Protein AF-A0A3C0CA05-F1 (afdb_monomer)

Radius of gyration: 34.9 Å; Cα contacts (8 Å, |Δi|>4): 220; chains: 1; bounding box: 88×48×127 Å

Sequence (347 aa):
MLQFIYCDGGFVRELLRFFFKRIKRDSLGLEASALAFTSILALVPAATAILSVFALFPSFMGVKEALKQFASQNFMPVFNETISTHLGMLIEHAAKLTVTGSVAFFVIALLLVRSIDFSFNRIWHGGRRKLGSYVAIYWTLLTLGPLSVGLIVWITTKVFAYAALSGGVVGIPMVIAYFVFPVLIEIIVVTAAFMVVPAATVKFQDALLGAAFVTIFLEISKKIFSVFVLNFSGYQMAYGALAAIPVLMLWIYINWWIVLVGAEFTATLGIVRSGNWEGIPPFMVYLANMTGTTLGSDSAIKVRHKAAIRIRVSRTPPSLKQKTTKQNSSEESKKAGVTNRLNIKQN

Solvent-accessible surface area (backbone atoms only — not comparable to full-atom values): 19117 Å² total; per-residue (Å²): 141,78,74,87,74,66,88,52,78,62,56,62,53,45,44,50,51,48,48,53,55,47,44,62,72,68,41,42,69,66,48,16,46,52,52,24,52,45,52,57,65,26,46,61,25,41,51,41,30,54,52,41,56,41,72,73,39,79,92,34,53,69,58,52,53,52,49,53,50,50,48,49,71,65,48,44,85,80,52,66,81,82,47,60,69,53,49,52,52,48,59,66,44,39,72,67,42,27,59,58,26,34,52,50,22,54,53,38,49,52,50,44,52,50,49,51,40,50,57,40,21,59,69,57,66,34,69,92,77,62,74,70,59,53,54,54,41,54,52,44,55,67,46,51,54,58,51,49,54,51,49,43,51,52,52,50,51,52,52,51,56,47,30,64,72,52,76,65,63,68,51,72,72,50,56,47,50,64,61,47,48,52,54,50,51,48,31,53,51,43,19,48,47,54,41,58,51,28,68,44,92,51,56,69,56,45,23,43,55,20,14,51,54,27,44,56,53,49,55,50,47,53,53,53,49,52,56,50,63,77,68,42,66,74,56,39,75,79,48,44,74,63,46,53,55,64,54,52,45,52,51,44,25,51,52,39,39,45,49,53,53,22,49,48,54,25,43,47,34,55,40,39,46,70,71,57,53,85,90,57,52,69,65,56,50,50,54,36,51,73,61,44,78,61,90,37,60,74,65,52,49,58,59,57,64,70,59,62,78,75,78,74,90,74,76,80,59,77,79,56,59,60,51,53,56,56,49,52,57,52,51,52,53,52,50,56,56,50,58,58,58,58,64,66,73,77,114

Structure (mmCIF, N/CA/C/O backbone):
data_AF-A0A3C0CA05-F1
#
_entry.id   AF-A0A3C0CA05-F1
#
loop_
_atom_site.group_PDB
_atom_site.id
_atom_site.type_symbol
_atom_site.label_atom_id
_atom_site.label_alt_id
_atom_site.label_comp_id
_atom_site.label_asym_id
_atom_site.label_entity_id
_atom_site.label_seq_id
_atom_site.pdbx_PDB_ins_code
_atom_site.Cartn_x
_atom_site.Cartn_y
_atom_site.Cartn_z
_atom_site.occupancy
_atom_site.B_iso_or_equiv
_atom_site.auth_seq_id
_atom_site.auth_comp_id
_atom_site.auth_asym_id
_atom_site.auth_atom_id
_atom_site.pdbx_PDB_model_num
ATOM 1 N N . MET A 1 1 ? -6.312 23.344 29.962 1.00 43.34 1 MET A N 1
ATOM 2 C CA . MET A 1 1 ? -6.257 23.252 28.484 1.00 43.34 1 MET A CA 1
ATOM 3 C C . MET A 1 1 ? -4.864 23.529 27.885 1.00 43.34 1 MET A C 1
ATOM 5 O O . MET A 1 1 ? -4.714 23.351 26.692 1.00 43.34 1 MET A O 1
ATOM 9 N N . LEU A 1 2 ? -3.816 23.840 28.668 1.00 36.38 2 LEU A N 1
ATOM 10 C CA . LEU A 1 2 ? -2.417 23.887 28.177 1.00 36.38 2 LEU A CA 1
ATOM 11 C C . LEU A 1 2 ? -1.417 23.084 29.042 1.00 36.38 2 LEU A C 1
ATOM 13 O O . LEU A 1 2 ? -0.229 23.076 28.763 1.00 36.38 2 LEU A O 1
ATOM 17 N N . GLN A 1 3 ? -1.890 22.348 30.056 1.00 37.41 3 GLN A N 1
ATOM 18 C CA . GLN A 1 3 ? -1.045 21.504 30.922 1.00 37.41 3 GLN A CA 1
ATOM 19 C C . GLN A 1 3 ? -0.949 20.031 30.488 1.00 37.41 3 GLN A C 1
ATOM 21 O O . GLN A 1 3 ? -0.149 19.290 31.039 1.00 37.41 3 GLN A O 1
ATOM 26 N N . PHE A 1 4 ? -1.718 19.596 29.484 1.00 45.38 4 PHE A N 1
ATOM 27 C CA . PHE A 1 4 ? -1.658 18.213 28.977 1.00 45.38 4 PHE A CA 1
ATOM 28 C C . PHE A 1 4 ? -0.565 17.990 27.916 1.00 45.38 4 PHE A C 1
ATOM 30 O O . PHE A 1 4 ? -0.382 16.871 27.451 1.00 45.38 4 PHE A O 1
ATOM 37 N N . ILE A 1 5 ? 0.171 19.050 27.558 1.00 47.56 5 ILE A N 1
ATOM 38 C CA . ILE A 1 5 ? 1.329 19.028 26.647 1.00 47.56 5 ILE A CA 1
ATOM 39 C C . ILE A 1 5 ? 2.642 19.069 27.463 1.00 47.56 5 ILE A C 1
ATOM 41 O O . ILE A 1 5 ? 3.699 19.413 26.952 1.00 47.56 5 ILE A O 1
ATOM 45 N N . TYR A 1 6 ? 2.621 18.711 28.754 1.00 44.91 6 TYR A N 1
ATOM 46 C CA . TYR A 1 6 ? 3.871 18.391 29.444 1.00 44.91 6 TYR A CA 1
ATOM 47 C C . TYR A 1 6 ? 4.282 16.965 29.076 1.00 44.91 6 TYR A C 1
ATOM 49 O O . TYR A 1 6 ? 3.757 15.981 29.593 1.00 44.91 6 TYR A O 1
ATOM 57 N N . CYS A 1 7 ? 5.190 16.905 28.100 1.00 53.22 7 CYS A N 1
ATOM 58 C CA . CYS A 1 7 ? 6.014 15.765 27.734 1.00 53.22 7 CYS A CA 1
ATOM 59 C C . CYS A 1 7 ? 6.500 15.009 28.972 1.00 53.22 7 CYS A C 1
ATOM 61 O O . CYS A 1 7 ? 7.384 15.482 29.680 1.00 53.22 7 CYS A O 1
ATOM 63 N N . ASP A 1 8 ? 5.995 13.795 29.154 1.00 47.16 8 ASP A N 1
ATOM 64 C CA . ASP A 1 8 ? 6.695 12.776 29.916 1.00 47.16 8 ASP A CA 1
ATOM 65 C C . ASP A 1 8 ? 6.927 11.575 28.989 1.00 47.16 8 ASP A C 1
ATOM 67 O O . ASP A 1 8 ? 6.012 11.113 28.295 1.00 47.16 8 ASP A O 1
ATOM 71 N N . GLY A 1 9 ? 8.162 11.068 28.942 1.00 59.00 9 GLY A N 1
ATOM 72 C CA . GLY A 1 9 ? 8.572 9.949 28.078 1.00 59.00 9 GLY A CA 1
ATOM 73 C C . GLY A 1 9 ? 7.761 8.664 28.310 1.00 59.00 9 GLY A C 1
ATOM 74 O O . GLY A 1 9 ? 7.818 7.727 27.508 1.00 59.00 9 GLY A O 1
ATOM 75 N N . GLY A 1 10 ? 6.953 8.630 29.375 1.00 69.62 10 GLY A N 1
ATOM 76 C CA . GLY A 1 10 ? 5.961 7.600 29.658 1.00 69.62 10 GLY A CA 1
ATOM 77 C C . GLY A 1 10 ? 4.911 7.419 28.559 1.00 69.62 10 GLY A C 1
ATOM 78 O O . GLY A 1 10 ? 4.595 6.274 28.239 1.00 69.62 10 GLY A O 1
ATOM 79 N N . PHE A 1 11 ? 4.435 8.499 27.927 1.00 72.81 11 PHE A N 1
ATOM 80 C CA . PHE A 1 11 ? 3.350 8.421 26.941 1.00 72.81 11 PHE A CA 1
ATOM 81 C C . PHE A 1 11 ? 3.769 7.673 25.663 1.00 72.81 11 PHE A C 1
ATOM 83 O O . PHE A 1 11 ? 3.133 6.697 25.259 1.00 72.81 11 PHE A O 1
ATOM 90 N N . VAL A 1 12 ? 4.888 8.077 25.054 1.00 78.00 12 VAL A N 1
ATOM 91 C CA . VAL A 1 12 ? 5.433 7.406 23.860 1.00 78.00 12 VAL A CA 1
ATOM 92 C C . VAL A 1 12 ? 5.774 5.954 24.187 1.00 78.00 12 VAL A C 1
ATOM 94 O O . VAL A 1 12 ? 5.482 5.049 23.409 1.00 78.00 12 VAL A O 1
ATOM 97 N N . ARG A 1 13 ? 6.328 5.702 25.378 1.00 80.50 13 ARG A N 1
ATOM 98 C CA . ARG A 1 13 ? 6.656 4.351 25.841 1.00 80.50 13 ARG A CA 1
ATOM 99 C C . ARG A 1 13 ? 5.415 3.481 26.053 1.00 80.50 13 ARG A C 1
ATOM 101 O O . ARG A 1 13 ? 5.502 2.264 25.893 1.00 80.50 13 ARG A O 1
ATOM 108 N N . GLU A 1 14 ? 4.290 4.052 26.466 1.00 81.69 14 GLU A N 1
ATOM 109 C CA . GLU A 1 14 ? 3.016 3.343 26.608 1.00 81.69 14 GLU A CA 1
ATOM 110 C C . GLU A 1 14 ? 2.403 3.029 25.242 1.00 81.69 14 GLU A C 1
ATOM 112 O O . GLU A 1 14 ? 2.015 1.887 25.003 1.00 81.69 14 GLU A O 1
ATOM 117 N N . LEU A 1 15 ? 2.417 3.992 24.317 1.00 80.81 15 LEU A N 1
ATOM 118 C CA . LEU A 1 15 ? 1.956 3.798 22.943 1.00 80.81 15 LEU A CA 1
ATOM 119 C C . LEU A 1 15 ? 2.779 2.728 22.222 1.00 80.81 15 LEU A C 1
ATOM 121 O O . LEU A 1 15 ? 2.214 1.794 21.656 1.00 80.81 15 LEU A O 1
ATOM 125 N N . LEU A 1 16 ? 4.107 2.803 22.315 1.00 82.88 16 LEU A N 1
ATOM 126 C CA . LEU A 1 16 ? 4.994 1.779 21.773 1.00 82.88 16 LEU A CA 1
ATOM 127 C C . LEU A 1 16 ? 4.714 0.419 22.413 1.00 82.88 16 LEU A C 1
ATOM 129 O O . LEU A 1 16 ? 4.537 -0.553 21.691 1.00 82.88 16 LEU A O 1
ATOM 133 N N . ARG A 1 17 ? 4.605 0.324 23.746 1.00 84.75 17 ARG A N 1
ATOM 134 C CA . ARG A 1 17 ? 4.272 -0.948 24.417 1.00 84.75 17 ARG A CA 1
ATOM 135 C C . ARG A 1 17 ? 2.929 -1.516 23.963 1.00 84.75 17 ARG A C 1
ATOM 137 O O . ARG A 1 17 ? 2.834 -2.727 23.768 1.00 84.75 17 ARG A O 1
ATOM 144 N N . PHE A 1 18 ? 1.919 -0.666 23.787 1.00 84.50 18 PHE A N 1
ATOM 145 C CA . PHE A 1 18 ? 0.613 -1.064 23.275 1.00 84.50 18 PHE A CA 1
ATOM 146 C C . PHE A 1 18 ? 0.740 -1.657 21.872 1.00 84.50 18 PHE A C 1
ATOM 148 O O . PHE A 1 18 ? 0.373 -2.816 21.690 1.00 84.50 18 PHE A O 1
ATOM 155 N N . PHE A 1 19 ? 1.334 -0.923 20.924 1.00 83.12 19 PHE A N 1
ATOM 156 C CA . PHE A 1 19 ? 1.533 -1.410 19.557 1.00 83.12 19 PHE A CA 1
ATOM 157 C C . PHE A 1 19 ? 2.406 -2.664 19.519 1.00 83.12 19 PHE A C 1
ATOM 159 O O . PHE A 1 19 ? 2.013 -3.639 18.900 1.00 83.12 19 PHE A O 1
ATOM 166 N N . PHE A 1 20 ? 3.523 -2.723 20.247 1.00 84.56 20 PHE A N 1
ATOM 167 C CA . PHE A 1 20 ? 4.378 -3.916 20.292 1.00 84.56 20 PHE A CA 1
ATOM 168 C C . PHE A 1 20 ? 3.646 -5.157 20.812 1.00 84.56 20 PHE A C 1
ATOM 170 O O . PHE A 1 20 ? 3.823 -6.251 20.272 1.00 84.56 20 PHE A O 1
ATOM 177 N N . LYS A 1 21 ? 2.809 -5.014 21.847 1.00 84.50 21 LYS A N 1
ATOM 178 C CA . LYS A 1 21 ? 1.999 -6.127 22.365 1.00 84.50 21 LYS A CA 1
ATOM 179 C C . LYS A 1 21 ? 1.018 -6.634 21.309 1.00 84.50 21 LYS A C 1
ATOM 181 O O . LYS A 1 21 ? 0.798 -7.839 21.207 1.00 84.50 21 LYS A O 1
ATOM 186 N N . ARG A 1 22 ? 0.446 -5.714 20.541 1.00 82.06 22 ARG A N 1
ATOM 187 C CA . ARG A 1 22 ? -0.572 -5.958 19.523 1.00 82.06 22 ARG A CA 1
ATOM 188 C C . ARG A 1 22 ? 0.023 -6.553 18.237 1.00 82.06 22 ARG A C 1
ATOM 190 O O . ARG A 1 22 ? -0.356 -7.660 17.873 1.00 82.06 22 ARG A O 1
ATOM 197 N N . ILE A 1 23 ? 1.118 -5.974 17.740 1.00 82.94 23 ILE A N 1
ATOM 198 C CA . ILE A 1 23 ? 2.007 -6.522 16.701 1.00 82.94 23 ILE A CA 1
ATOM 199 C C . ILE A 1 23 ? 2.396 -7.975 17.008 1.00 82.94 23 ILE A C 1
ATOM 201 O O . ILE A 1 23 ? 2.317 -8.839 16.133 1.00 82.94 23 ILE A O 1
ATOM 205 N N . LYS A 1 24 ? 2.821 -8.261 18.251 1.00 82.12 24 LYS A N 1
ATOM 206 C CA . LYS A 1 24 ? 3.225 -9.613 18.667 1.00 82.12 24 LYS A CA 1
ATOM 207 C C . LYS A 1 24 ? 2.037 -10.572 18.736 1.00 82.12 24 LYS A C 1
ATOM 209 O O . LYS A 1 24 ? 2.174 -11.726 18.343 1.00 82.12 24 LYS A O 1
ATOM 214 N N . ARG A 1 25 ? 0.890 -10.113 19.240 1.00 81.69 25 ARG A N 1
ATOM 215 C CA . ARG A 1 25 ? -0.336 -10.918 19.331 1.00 81.69 25 ARG A CA 1
ATOM 216 C C . ARG A 1 25 ? -0.870 -11.278 17.944 1.00 81.69 25 ARG A C 1
ATOM 218 O O . ARG A 1 25 ? -1.233 -12.426 17.718 1.00 81.69 25 ARG A O 1
ATOM 225 N N . ASP A 1 26 ? -0.852 -10.323 17.021 1.00 80.44 26 ASP A N 1
ATOM 226 C CA . ASP A 1 26 ? -1.460 -10.460 15.696 1.00 80.44 26 ASP A CA 1
ATOM 227 C C . ASP A 1 26 ? -0.445 -10.961 14.646 1.00 80.44 26 ASP A C 1
ATOM 229 O O . ASP A 1 26 ? -0.776 -11.090 13.468 1.00 80.44 26 ASP A O 1
ATOM 233 N N . SER A 1 27 ? 0.781 -11.292 15.084 1.00 85.19 27 SER A N 1
ATOM 234 C CA . SER A 1 27 ? 1.882 -11.842 14.277 1.00 85.19 27 SER A CA 1
ATOM 235 C C . SER A 1 27 ? 2.157 -11.051 12.995 1.00 85.19 27 SER A C 1
ATOM 237 O O . SER A 1 27 ? 2.478 -11.629 11.956 1.00 85.19 27 SER A O 1
ATOM 239 N N . LEU A 1 28 ? 2.066 -9.716 13.067 1.00 86.75 28 LEU A N 1
ATOM 240 C CA . LEU A 1 28 ? 2.127 -8.848 11.883 1.00 86.75 28 LEU A CA 1
ATOM 241 C C . LEU A 1 28 ? 3.416 -9.028 11.074 1.00 86.75 28 LEU A C 1
ATOM 243 O O . LEU A 1 28 ? 3.389 -8.918 9.853 1.00 86.75 28 LEU A O 1
ATOM 247 N N . GLY A 1 29 ? 4.524 -9.386 11.730 1.00 88.56 29 GLY A N 1
ATOM 248 C CA . GLY A 1 29 ? 5.783 -9.672 11.045 1.00 88.56 29 GLY A CA 1
ATOM 249 C C . GLY A 1 29 ? 5.755 -10.899 10.143 1.00 88.56 29 GLY A C 1
ATOM 250 O O . GLY A 1 29 ? 6.271 -10.846 9.030 1.00 88.56 29 GLY A O 1
ATOM 251 N N . LEU A 1 30 ? 5.118 -11.984 10.589 1.00 90.38 30 LEU A N 1
ATOM 252 C CA . LEU A 1 30 ? 4.968 -13.198 9.781 1.00 90.38 30 LEU A CA 1
ATOM 253 C C . LEU A 1 30 ? 4.048 -12.958 8.576 1.00 90.38 30 LEU A C 1
ATOM 255 O O . LEU A 1 30 ? 4.163 -13.585 7.529 1.00 90.38 30 LEU A O 1
ATOM 259 N N . GLU A 1 31 ? 3.122 -12.026 8.720 1.00 91.69 31 GLU A N 1
ATOM 260 C CA . GLU A 1 31 ? 2.103 -11.762 7.713 1.00 91.69 31 GLU A CA 1
ATOM 261 C C . GLU A 1 31 ? 2.601 -10.772 6.675 1.00 91.69 31 GLU A C 1
ATOM 263 O O . GLU A 1 31 ? 2.415 -10.985 5.480 1.00 91.69 31 GLU A O 1
ATOM 268 N N . ALA A 1 32 ? 3.353 -9.763 7.113 1.00 94.38 32 ALA A N 1
ATOM 269 C CA . ALA A 1 32 ? 4.116 -8.912 6.220 1.00 94.38 32 ALA A CA 1
ATOM 270 C C . ALA A 1 32 ? 5.112 -9.723 5.376 1.00 94.38 32 ALA A C 1
ATOM 272 O O . ALA A 1 32 ? 5.270 -9.432 4.192 1.00 94.38 32 ALA A O 1
ATOM 273 N N . SER A 1 33 ? 5.761 -10.756 5.935 1.00 93.25 33 SER A N 1
ATOM 274 C CA . SER A 1 33 ? 6.678 -11.603 5.158 1.00 93.25 33 SER A CA 1
ATOM 275 C C . SER A 1 33 ? 5.943 -12.468 4.134 1.00 93.25 33 SER A C 1
ATOM 277 O O . SER A 1 33 ? 6.383 -12.534 2.986 1.00 93.25 33 SER A O 1
ATOM 279 N N . ALA A 1 34 ? 4.794 -13.050 4.492 1.00 92.88 34 ALA A N 1
ATOM 280 C CA . ALA A 1 34 ? 3.954 -13.796 3.555 1.00 92.88 34 ALA A CA 1
ATOM 281 C C . ALA A 1 34 ? 3.444 -12.910 2.402 1.00 92.88 34 ALA A C 1
ATOM 283 O O . ALA A 1 34 ? 3.524 -13.295 1.230 1.00 92.88 34 ALA A O 1
ATOM 284 N N . LEU A 1 35 ? 2.970 -11.698 2.712 1.00 94.19 35 LEU A N 1
ATOM 285 C CA . LEU A 1 35 ? 2.522 -10.719 1.718 1.00 94.19 35 LEU A CA 1
ATOM 286 C C . LEU A 1 35 ? 3.671 -10.257 0.816 1.00 94.19 35 LEU A C 1
ATOM 288 O O . LEU A 1 35 ? 3.506 -10.194 -0.405 1.00 94.19 35 LEU A O 1
ATOM 292 N N . ALA A 1 36 ? 4.849 -9.992 1.385 1.00 95.12 36 ALA A N 1
ATOM 293 C CA . ALA A 1 36 ? 6.026 -9.590 0.625 1.00 95.12 36 ALA A CA 1
ATOM 294 C C . ALA A 1 36 ? 6.507 -10.691 -0.321 1.00 95.12 36 ALA A C 1
ATOM 296 O O . ALA A 1 36 ? 6.717 -10.432 -1.505 1.00 95.12 36 ALA A O 1
ATOM 297 N N . PHE A 1 37 ? 6.605 -11.927 0.168 1.00 92.25 37 PHE A N 1
ATOM 298 C CA . PHE A 1 37 ? 6.969 -13.080 -0.649 1.00 92.25 37 PHE A CA 1
ATOM 299 C C . PHE A 1 37 ? 5.989 -13.277 -1.813 1.00 92.25 37 PHE A C 1
ATOM 301 O O . PHE A 1 37 ? 6.407 -13.383 -2.965 1.00 92.25 37 PHE A O 1
ATOM 308 N N . THR A 1 38 ? 4.682 -13.225 -1.537 1.00 91.62 38 THR A N 1
ATOM 309 C CA . THR A 1 38 ? 3.642 -13.329 -2.574 1.00 91.62 38 THR A CA 1
ATOM 310 C C . THR A 1 38 ? 3.756 -12.194 -3.600 1.00 91.62 38 THR A C 1
ATOM 312 O O . THR A 1 38 ? 3.632 -12.431 -4.798 1.00 91.62 38 THR A O 1
ATOM 315 N N . SER A 1 39 ? 4.051 -10.968 -3.152 1.00 92.69 39 SER A N 1
ATOM 316 C CA . SER A 1 39 ? 4.229 -9.799 -4.029 1.00 92.69 39 SER A CA 1
ATOM 317 C C . SER A 1 39 ? 5.432 -9.951 -4.969 1.00 92.69 39 SER A C 1
ATOM 319 O O . SER A 1 39 ? 5.354 -9.578 -6.136 1.00 92.69 39 SER A O 1
ATOM 321 N N . ILE A 1 40 ? 6.535 -10.531 -4.490 1.00 91.44 40 ILE A N 1
ATOM 322 C CA . ILE A 1 40 ? 7.730 -10.793 -5.310 1.00 91.44 40 ILE A CA 1
ATOM 323 C C . ILE A 1 40 ? 7.461 -11.890 -6.328 1.00 91.44 40 ILE A C 1
ATOM 325 O O . ILE A 1 40 ? 7.812 -11.735 -7.495 1.00 91.44 40 ILE A O 1
ATOM 329 N N . LEU A 1 41 ? 6.801 -12.975 -5.911 1.00 88.81 41 LEU A N 1
ATOM 330 C CA . LEU A 1 41 ? 6.390 -14.031 -6.834 1.00 88.81 41 LEU A CA 1
ATOM 331 C C . LEU A 1 41 ? 5.467 -13.492 -7.934 1.00 88.81 41 LEU A C 1
ATOM 333 O O . LEU A 1 41 ? 5.542 -13.958 -9.068 1.00 88.81 41 LEU A O 1
ATOM 337 N N . ALA A 1 42 ? 4.640 -12.486 -7.627 1.00 88.12 42 ALA A N 1
ATOM 338 C CA . ALA A 1 42 ? 3.764 -11.833 -8.597 1.00 88.12 42 ALA A CA 1
ATOM 339 C C . ALA A 1 42 ? 4.522 -10.997 -9.639 1.00 88.12 42 ALA A C 1
ATOM 341 O O . ALA A 1 42 ? 3.991 -10.763 -10.723 1.00 88.12 42 ALA A O 1
ATOM 342 N N . LEU A 1 43 ? 5.744 -10.548 -9.336 1.00 86.38 43 LEU A N 1
ATOM 343 C CA . LEU A 1 43 ? 6.472 -9.574 -10.149 1.00 86.38 43 LEU A CA 1
ATOM 344 C C . LEU A 1 43 ? 6.895 -10.142 -11.507 1.00 86.38 43 LEU A C 1
ATOM 346 O O . LEU A 1 43 ? 6.762 -9.456 -12.518 1.00 86.38 43 LEU A O 1
ATOM 350 N N . VAL A 1 44 ? 7.349 -11.399 -11.552 1.00 82.12 44 VAL A N 1
ATOM 351 C CA . VAL A 1 44 ? 7.762 -12.044 -12.811 1.00 82.12 44 VAL A CA 1
ATOM 352 C C . VAL A 1 44 ? 6.563 -12.235 -13.754 1.00 82.12 44 VAL A C 1
ATOM 354 O O . VAL A 1 44 ? 6.613 -11.716 -14.870 1.00 82.12 44 VAL A O 1
ATOM 357 N N . PRO A 1 45 ? 5.446 -12.865 -13.332 1.00 81.31 45 PRO A N 1
ATOM 358 C CA . PRO A 1 45 ? 4.246 -12.965 -14.161 1.00 81.31 45 PRO A CA 1
ATOM 359 C C . PRO A 1 45 ? 3.640 -11.605 -14.519 1.00 81.31 45 PRO A C 1
ATOM 361 O O . PRO A 1 45 ? 3.167 -11.438 -15.640 1.00 81.31 45 PRO A O 1
ATOM 364 N N . ALA A 1 46 ? 3.685 -10.620 -13.613 1.00 82.94 46 ALA A N 1
ATOM 365 C CA . ALA A 1 46 ? 3.228 -9.259 -13.898 1.00 82.94 46 ALA A CA 1
ATOM 366 C C . ALA A 1 46 ? 4.043 -8.620 -15.026 1.00 82.94 46 ALA A C 1
ATOM 368 O O . ALA A 1 46 ? 3.467 -8.074 -15.965 1.00 82.94 46 ALA A O 1
ATOM 369 N N . ALA A 1 47 ? 5.373 -8.727 -14.968 1.00 79.38 47 ALA A N 1
ATOM 370 C CA . ALA A 1 47 ? 6.248 -8.240 -16.026 1.00 79.38 47 ALA A CA 1
ATOM 371 C C . ALA A 1 47 ? 5.929 -8.934 -17.357 1.00 79.38 47 ALA A C 1
ATOM 373 O O . ALA A 1 47 ? 5.764 -8.259 -18.371 1.00 79.38 47 ALA A O 1
ATOM 374 N N . THR A 1 48 ? 5.750 -10.260 -17.358 1.00 76.56 48 THR A N 1
ATOM 375 C CA . THR A 1 48 ? 5.338 -11.001 -18.560 1.00 76.56 48 THR A CA 1
ATOM 376 C C . THR A 1 48 ? 3.987 -10.522 -19.093 1.00 76.56 48 THR A C 1
ATOM 378 O O . THR A 1 48 ? 3.863 -10.296 -20.294 1.00 76.56 48 THR A O 1
ATOM 381 N N . ALA A 1 49 ? 2.983 -10.324 -18.237 1.00 78.94 49 ALA A N 1
ATOM 382 C CA . ALA A 1 49 ? 1.658 -9.851 -18.636 1.00 78.94 49 ALA A CA 1
ATOM 383 C C . ALA A 1 49 ? 1.711 -8.432 -19.233 1.00 78.94 49 ALA A C 1
ATOM 385 O O . ALA A 1 49 ? 1.155 -8.196 -20.304 1.00 78.94 49 ALA A O 1
ATOM 386 N N . ILE A 1 50 ? 2.443 -7.505 -18.606 1.00 76.19 50 ILE A N 1
ATOM 387 C CA . ILE A 1 50 ? 2.639 -6.135 -19.113 1.00 76.19 50 ILE A CA 1
ATOM 388 C C . ILE A 1 50 ? 3.333 -6.156 -20.481 1.00 76.19 50 ILE A C 1
ATOM 390 O O . ILE A 1 50 ? 2.875 -5.506 -21.420 1.00 76.19 50 ILE A O 1
ATOM 394 N N . LEU A 1 51 ? 4.403 -6.944 -20.621 1.00 71.50 51 LEU A N 1
ATOM 395 C CA . LEU A 1 51 ? 5.111 -7.108 -21.892 1.00 71.50 51 LEU A CA 1
ATOM 396 C C . LEU A 1 51 ? 4.221 -7.725 -22.971 1.00 71.50 51 LEU A C 1
ATOM 398 O O . LEU A 1 51 ? 4.301 -7.325 -24.131 1.00 71.50 51 LEU A O 1
ATOM 402 N N . SER A 1 52 ? 3.351 -8.660 -22.587 1.00 72.94 52 SER A N 1
ATOM 403 C CA . SER A 1 52 ? 2.368 -9.265 -23.487 1.00 72.94 52 SER A CA 1
ATOM 404 C C . SER A 1 52 ? 1.408 -8.208 -24.023 1.00 72.94 52 SER A C 1
ATOM 406 O O . SER A 1 52 ? 1.193 -8.137 -25.228 1.00 72.94 52 SER A O 1
ATOM 408 N N . VAL A 1 53 ? 0.890 -7.337 -23.151 1.00 73.00 53 VAL A N 1
ATOM 409 C CA . VAL A 1 53 ? 0.016 -6.225 -23.551 1.00 73.00 53 VAL A CA 1
ATOM 410 C C . VAL A 1 53 ? 0.750 -5.271 -24.493 1.00 73.00 53 VAL A C 1
ATOM 412 O O . VAL A 1 53 ? 0.213 -4.925 -25.541 1.00 73.00 53 VAL A O 1
ATOM 415 N N . PHE A 1 54 ? 1.993 -4.888 -24.191 1.00 72.44 54 PHE A N 1
ATOM 416 C CA . PHE A 1 54 ? 2.778 -4.025 -25.083 1.00 72.44 54 PHE A CA 1
ATOM 417 C C . PHE A 1 54 ? 3.086 -4.674 -26.435 1.00 72.44 54 PHE A C 1
ATOM 419 O O . PHE A 1 54 ? 3.113 -3.978 -27.445 1.00 72.44 54 PHE A O 1
ATOM 426 N N . ALA A 1 55 ? 3.268 -5.995 -26.487 1.00 69.12 55 ALA A N 1
ATOM 427 C CA . ALA A 1 55 ? 3.487 -6.716 -27.738 1.00 69.12 55 ALA A CA 1
ATOM 428 C C . ALA A 1 55 ? 2.246 -6.749 -28.650 1.00 69.12 55 ALA A C 1
ATOM 430 O O . ALA A 1 55 ? 2.403 -6.890 -29.861 1.00 69.12 55 ALA A O 1
ATOM 431 N N . LEU A 1 56 ? 1.036 -6.607 -28.093 1.00 70.69 56 LEU A N 1
ATOM 432 C CA . LEU A 1 56 ? -0.220 -6.605 -28.854 1.00 70.69 56 LEU A CA 1
ATOM 433 C C . LEU A 1 56 ? -0.506 -5.268 -29.554 1.00 70.69 56 LEU A C 1
ATOM 435 O O . LEU A 1 56 ? -1.246 -5.244 -30.535 1.00 70.69 56 LEU A O 1
ATOM 439 N N . PHE A 1 57 ? 0.072 -4.161 -29.080 1.00 75.44 57 PHE A N 1
ATOM 440 C CA . PHE A 1 57 ? -0.170 -2.829 -29.634 1.00 75.44 57 PHE A CA 1
ATOM 441 C C . PHE A 1 57 ? 1.081 -2.296 -30.355 1.00 75.44 57 PHE A C 1
ATOM 443 O O . PHE A 1 57 ? 2.089 -2.005 -29.704 1.00 75.44 57 PHE A O 1
ATOM 450 N N . PRO A 1 58 ? 1.023 -2.076 -31.683 1.00 70.38 58 PRO A N 1
ATOM 451 C CA . PRO A 1 58 ? 2.169 -1.619 -32.480 1.00 70.38 58 PRO A CA 1
ATOM 452 C C . PRO A 1 58 ? 2.813 -0.316 -31.982 1.00 70.38 58 PRO A C 1
ATOM 454 O O . PRO A 1 58 ? 4.019 -0.120 -32.132 1.00 70.38 58 PRO A O 1
ATOM 457 N N . SER A 1 59 ? 2.038 0.555 -31.328 1.00 76.12 59 SER A N 1
ATOM 458 C CA . SER A 1 59 ? 2.510 1.821 -30.755 1.00 76.12 59 SER A CA 1
ATOM 459 C C . SER A 1 59 ? 3.589 1.664 -29.671 1.00 76.12 59 SER A C 1
ATOM 461 O O . SER A 1 59 ? 4.263 2.641 -29.356 1.00 76.12 59 SER A O 1
ATOM 463 N N . PHE A 1 60 ? 3.788 0.463 -29.107 1.00 69.62 60 PHE A N 1
ATOM 464 C CA . PHE A 1 60 ? 4.805 0.197 -28.078 1.00 69.62 60 PHE A CA 1
ATOM 465 C C . PHE A 1 60 ? 6.034 -0.577 -28.588 1.00 69.62 60 PHE A C 1
ATOM 467 O O . PHE A 1 60 ? 6.840 -1.034 -27.775 1.00 69.62 60 PHE A O 1
ATOM 474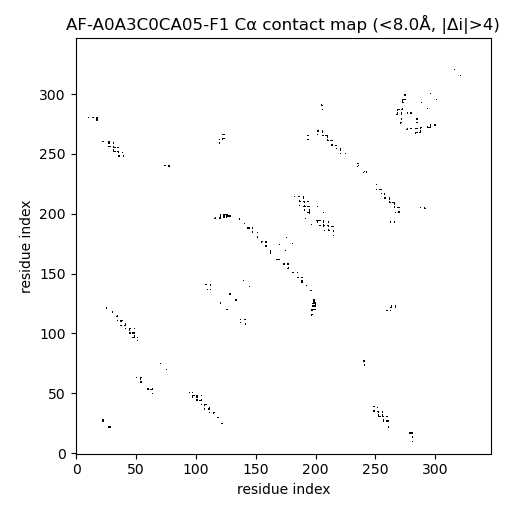 N N . MET A 1 61 ? 6.248 -0.697 -29.907 1.00 67.56 61 MET A N 1
ATOM 475 C CA . MET A 1 61 ? 7.446 -1.365 -30.454 1.00 67.56 61 MET A CA 1
ATOM 476 C C . MET A 1 61 ? 8.763 -0.785 -29.909 1.00 67.56 61 MET A C 1
ATOM 478 O O . MET A 1 61 ? 9.665 -1.544 -29.566 1.00 67.56 61 MET A O 1
ATOM 482 N N . GLY A 1 62 ? 8.859 0.539 -29.733 1.00 70.31 62 GLY A N 1
ATOM 483 C CA . GLY A 1 62 ? 10.052 1.172 -29.152 1.00 70.31 62 GLY A CA 1
ATOM 484 C C . GLY A 1 62 ? 10.324 0.761 -27.697 1.00 70.31 62 GLY A C 1
ATOM 485 O O . GLY A 1 62 ? 11.475 0.591 -27.305 1.00 70.31 62 GLY A O 1
ATOM 486 N N . VAL A 1 63 ? 9.270 0.522 -26.907 1.00 68.69 63 VAL A N 1
ATOM 487 C CA . VAL A 1 63 ? 9.383 0.036 -25.520 1.00 68.69 63 VAL A CA 1
ATOM 488 C C . VAL A 1 63 ? 9.872 -1.412 -25.499 1.00 68.69 63 VAL A C 1
ATOM 490 O O . VAL A 1 63 ? 10.705 -1.763 -24.667 1.00 68.69 63 VAL A O 1
ATOM 493 N N . LYS A 1 64 ? 9.405 -2.241 -26.441 1.00 64.56 64 LYS A N 1
ATOM 494 C CA . LYS A 1 64 ? 9.851 -3.632 -26.600 1.00 64.56 64 LYS A CA 1
ATOM 495 C C . LYS A 1 64 ? 11.348 -3.713 -26.914 1.00 64.56 64 LYS A C 1
ATOM 497 O O . LYS A 1 64 ? 12.050 -4.502 -26.283 1.00 64.56 64 LYS A O 1
ATOM 502 N N . GLU A 1 65 ? 11.837 -2.889 -27.840 1.00 69.50 65 GLU A N 1
ATOM 503 C CA . GLU A 1 65 ? 13.255 -2.872 -28.221 1.00 69.50 65 GLU A CA 1
ATOM 504 C C . GLU A 1 65 ? 14.142 -2.364 -27.072 1.00 69.50 65 GLU A C 1
ATOM 506 O O . GLU A 1 65 ? 15.158 -2.983 -26.758 1.00 69.50 65 GLU A O 1
ATOM 511 N N . ALA A 1 66 ? 13.707 -1.316 -26.360 1.00 71.44 66 ALA A N 1
ATOM 512 C CA . ALA A 1 66 ? 14.401 -0.806 -25.176 1.00 71.44 66 ALA A CA 1
ATOM 513 C C . ALA A 1 66 ? 14.473 -1.846 -24.041 1.00 71.44 66 ALA A C 1
ATOM 515 O O . ALA A 1 66 ? 15.518 -2.014 -23.415 1.00 71.44 66 ALA A O 1
ATOM 516 N N . LEU A 1 67 ? 13.389 -2.591 -23.798 1.00 64.94 67 LEU A N 1
ATOM 517 C CA . LEU A 1 67 ? 13.362 -3.680 -22.815 1.00 64.94 67 LEU A CA 1
ATOM 518 C C . LEU A 1 67 ? 14.264 -4.848 -23.211 1.00 64.94 67 LEU A C 1
ATOM 520 O O . LEU A 1 67 ? 14.954 -5.398 -22.355 1.00 64.94 67 LEU A O 1
ATOM 524 N N . LYS A 1 68 ? 14.294 -5.211 -24.496 1.00 65.94 68 LYS A N 1
ATOM 525 C CA . LYS A 1 68 ? 15.198 -6.240 -25.025 1.00 65.94 68 LYS A CA 1
ATOM 526 C C . LYS A 1 68 ? 16.660 -5.825 -24.848 1.00 65.94 68 LYS A C 1
ATOM 528 O O . LYS A 1 68 ? 17.475 -6.635 -24.412 1.00 65.94 68 LYS A O 1
ATOM 533 N N . GLN A 1 69 ? 16.976 -4.561 -25.122 1.00 70.31 69 GLN A N 1
ATOM 534 C CA . GLN A 1 69 ? 18.312 -4.001 -24.935 1.00 70.31 69 GLN A CA 1
ATOM 535 C C . GLN A 1 69 ? 18.704 -3.939 -23.452 1.00 70.31 69 GLN A C 1
ATOM 537 O O . GLN A 1 69 ? 19.800 -4.366 -23.098 1.00 70.31 69 GLN A O 1
ATOM 542 N N . PHE A 1 70 ? 17.796 -3.510 -22.569 1.00 67.75 70 PHE A N 1
ATOM 543 C CA . PHE A 1 70 ? 18.013 -3.518 -21.120 1.00 67.75 70 PHE A CA 1
ATOM 544 C C . PHE A 1 70 ? 18.235 -4.939 -20.587 1.00 67.75 70 PHE A C 1
ATOM 546 O O . PHE A 1 70 ? 19.172 -5.170 -19.822 1.00 67.75 70 PHE A O 1
ATOM 553 N N . ALA A 1 71 ? 17.411 -5.902 -21.011 1.00 64.88 71 ALA A N 1
ATOM 554 C CA . ALA A 1 71 ? 17.545 -7.296 -20.608 1.00 64.88 71 ALA A CA 1
ATOM 555 C C . ALA A 1 71 ? 18.888 -7.886 -21.072 1.00 64.88 71 ALA A C 1
ATOM 557 O O . ALA A 1 71 ? 19.585 -8.543 -20.300 1.00 64.88 71 ALA A O 1
ATOM 558 N N . SER A 1 72 ? 19.279 -7.586 -22.312 1.00 64.19 72 SER A N 1
ATOM 559 C CA . SER A 1 72 ? 20.561 -7.995 -22.881 1.00 64.19 72 SER A CA 1
ATOM 560 C C . SER A 1 72 ? 21.742 -7.422 -22.091 1.00 64.19 72 SER A C 1
ATOM 562 O O . SER A 1 72 ? 22.601 -8.173 -21.648 1.00 64.19 72 SER A O 1
ATOM 564 N N . GLN A 1 73 ? 21.754 -6.118 -21.822 1.00 68.31 73 GLN A N 1
ATOM 565 C CA . GLN A 1 73 ? 22.876 -5.454 -21.151 1.00 68.31 73 GLN A CA 1
ATOM 566 C C . GLN A 1 73 ? 23.016 -5.820 -19.668 1.00 68.31 73 GLN A C 1
ATOM 568 O O . GLN A 1 73 ? 24.134 -5.889 -19.166 1.00 68.31 73 GLN A O 1
ATOM 573 N N . ASN A 1 74 ? 21.905 -6.056 -18.962 1.00 65.81 74 ASN A N 1
ATOM 574 C CA . ASN A 1 74 ? 21.921 -6.241 -17.507 1.00 65.81 74 ASN A CA 1
ATOM 575 C C . ASN A 1 74 ? 21.896 -7.711 -17.065 1.00 65.81 74 ASN A C 1
ATOM 577 O O . ASN A 1 74 ? 22.383 -8.015 -15.978 1.00 65.81 74 ASN A O 1
ATOM 581 N N . PHE A 1 75 ? 21.345 -8.623 -17.877 1.00 63.00 75 PHE A N 1
ATOM 582 C CA . PHE A 1 75 ? 21.226 -10.038 -17.507 1.00 63.00 75 PHE A CA 1
ATOM 583 C C . PHE A 1 75 ? 22.152 -10.962 -18.308 1.00 63.00 75 PHE A C 1
ATOM 585 O O . PHE A 1 75 ? 22.617 -11.944 -17.739 1.00 63.00 75 PHE A O 1
ATOM 592 N N . MET A 1 76 ? 22.502 -10.668 -19.571 1.00 59.22 76 MET A N 1
ATOM 593 C CA . MET A 1 76 ? 23.446 -11.527 -20.319 1.00 59.22 76 MET A CA 1
ATOM 594 C C . MET A 1 76 ? 24.854 -11.629 -19.706 1.00 59.22 76 MET A C 1
ATOM 596 O O . MET A 1 76 ? 25.419 -12.715 -19.791 1.00 59.22 76 MET A O 1
ATOM 600 N N . PRO A 1 77 ? 25.423 -10.609 -19.028 1.00 57.62 77 PRO A N 1
ATOM 601 C CA . PRO A 1 77 ? 26.718 -10.762 -18.356 1.00 57.62 77 PRO A CA 1
ATOM 602 C C . PRO A 1 77 ? 26.724 -11.831 -17.248 1.00 57.62 77 PRO A C 1
ATOM 604 O O . PRO A 1 77 ? 27.788 -12.282 -16.838 1.00 57.62 77 PRO A O 1
ATOM 607 N N . VAL A 1 78 ? 25.546 -12.231 -16.749 1.00 55.34 78 VAL A N 1
ATOM 608 C CA . VAL A 1 78 ? 25.374 -13.211 -15.661 1.00 55.34 78 VAL A CA 1
ATOM 609 C C . VAL A 1 78 ? 25.146 -14.635 -16.201 1.00 55.34 78 VAL A C 1
ATOM 611 O O . VAL A 1 78 ? 25.337 -15.608 -15.475 1.00 55.34 78 VAL A O 1
ATOM 614 N N . PHE A 1 79 ? 24.788 -14.783 -17.483 1.00 55.16 79 PHE A N 1
ATOM 615 C CA . PHE A 1 79 ? 24.433 -16.058 -18.114 1.00 55.16 79 PHE A CA 1
ATOM 616 C C . PHE A 1 79 ? 25.279 -16.272 -19.381 1.00 55.16 79 PHE A C 1
ATOM 618 O O . PHE A 1 79 ? 24.903 -15.847 -20.470 1.00 55.16 79 PHE A O 1
ATOM 625 N N . ASN A 1 80 ? 26.447 -16.902 -19.221 1.00 49.41 80 ASN A N 1
ATOM 626 C CA . ASN A 1 80 ? 27.421 -17.135 -20.294 1.00 49.41 80 ASN A CA 1
ATOM 627 C C . ASN A 1 80 ? 26.858 -18.016 -21.443 1.00 49.41 80 ASN A C 1
ATOM 629 O O . ASN A 1 80 ? 25.867 -18.724 -21.253 1.00 49.41 80 ASN A O 1
ATOM 633 N N . GLU A 1 81 ? 27.511 -17.951 -22.613 1.00 51.91 81 GLU A N 1
ATOM 634 C CA . GLU A 1 81 ? 27.142 -18.346 -24.000 1.00 51.91 81 GLU A CA 1
ATOM 635 C C . GLU A 1 81 ? 26.129 -19.490 -24.264 1.00 51.91 81 GLU A C 1
ATOM 637 O O . GLU A 1 81 ? 25.455 -19.468 -25.299 1.00 51.91 81 GLU A O 1
ATOM 642 N N . THR A 1 82 ? 25.926 -20.444 -23.356 1.00 51.97 82 THR A N 1
ATOM 643 C CA . THR A 1 82 ? 25.080 -21.640 -23.540 1.00 51.97 82 THR A CA 1
ATOM 644 C C . THR A 1 82 ? 23.567 -21.355 -23.604 1.00 51.97 82 THR A C 1
ATOM 646 O O . THR A 1 82 ? 22.806 -22.189 -24.086 1.00 51.97 82 THR A O 1
ATOM 649 N N . ILE A 1 83 ? 23.089 -20.182 -23.162 1.00 52.31 83 ILE A N 1
ATOM 650 C CA . ILE A 1 83 ? 21.647 -19.825 -23.173 1.00 52.31 83 ILE A CA 1
ATOM 651 C C . ILE A 1 83 ? 21.303 -18.830 -24.298 1.00 52.31 83 ILE A C 1
ATOM 653 O O . ILE A 1 83 ? 20.164 -18.405 -24.424 1.00 52.31 83 ILE A O 1
ATOM 657 N N . SER A 1 84 ? 22.231 -18.463 -25.183 1.00 47.88 84 SER A N 1
ATOM 658 C CA . SER A 1 84 ? 21.907 -17.595 -26.332 1.00 47.88 84 SER A CA 1
ATOM 659 C C . SER A 1 84 ? 20.905 -18.263 -27.298 1.00 47.88 84 SER A C 1
ATOM 661 O O . SER A 1 84 ? 19.936 -17.639 -27.736 1.00 47.88 84 SER A O 1
ATOM 663 N N . THR A 1 85 ? 21.048 -19.573 -27.527 1.00 52.31 85 THR A N 1
ATOM 664 C CA . THR A 1 85 ? 20.132 -20.397 -28.340 1.00 52.31 85 THR A CA 1
ATOM 665 C C . THR A 1 85 ? 18.801 -20.674 -27.627 1.00 52.31 85 THR A C 1
ATOM 667 O O . THR A 1 85 ? 17.742 -20.697 -28.256 1.00 52.31 85 THR A O 1
ATOM 670 N N . HIS A 1 86 ? 18.822 -20.821 -26.298 1.00 48.31 86 HIS A N 1
ATOM 671 C CA . HIS A 1 86 ? 17.616 -21.012 -25.485 1.00 48.31 86 HIS A CA 1
ATOM 672 C C . HIS A 1 86 ? 16.831 -19.711 -25.263 1.00 48.31 86 HIS A C 1
ATOM 674 O O . HIS A 1 86 ? 15.606 -19.756 -25.209 1.00 48.31 86 HIS A O 1
ATOM 680 N N . LEU A 1 87 ? 17.492 -18.551 -25.210 1.00 49.12 87 LEU A N 1
ATOM 681 C CA . LEU A 1 87 ? 16.849 -17.233 -25.184 1.00 49.12 87 LEU A CA 1
ATOM 682 C C . LEU A 1 87 ? 16.117 -16.938 -26.496 1.00 49.12 87 LEU A C 1
ATOM 684 O O . LEU A 1 87 ? 15.011 -16.410 -26.453 1.00 49.12 87 LEU A O 1
ATOM 688 N N . GLY A 1 88 ? 16.675 -17.337 -27.645 1.00 47.41 88 GLY A N 1
ATOM 689 C CA . GLY A 1 88 ? 15.982 -17.272 -28.938 1.00 47.41 88 GLY A CA 1
ATOM 690 C C . GLY A 1 88 ? 14.672 -18.069 -28.933 1.00 47.41 88 GLY A C 1
ATOM 691 O O . GLY A 1 88 ? 13.614 -17.514 -29.226 1.00 47.41 88 GLY A O 1
ATOM 692 N N . MET A 1 89 ? 14.716 -19.327 -28.474 1.00 51.25 89 MET A N 1
ATOM 693 C CA . MET A 1 89 ? 13.517 -20.163 -28.309 1.00 51.25 89 MET A CA 1
ATOM 694 C C . MET A 1 89 ? 12.554 -19.646 -27.233 1.00 51.25 89 MET A C 1
ATOM 696 O O . MET A 1 89 ? 11.345 -19.772 -27.407 1.00 51.25 89 MET A O 1
ATOM 700 N N . LEU A 1 90 ? 13.050 -19.049 -26.144 1.00 44.53 90 LEU A N 1
ATOM 701 C CA . LEU A 1 90 ? 12.231 -18.413 -25.108 1.00 44.53 90 LEU A CA 1
ATOM 702 C C . LEU A 1 90 ? 11.545 -17.152 -25.618 1.00 44.53 90 LEU A C 1
ATOM 704 O O . LEU A 1 90 ? 10.431 -16.902 -25.196 1.00 44.53 90 LEU A O 1
ATOM 708 N N . ILE A 1 91 ? 12.156 -16.377 -26.515 1.00 51.59 91 ILE A N 1
ATOM 709 C CA . ILE A 1 91 ? 11.545 -15.193 -27.138 1.00 51.59 91 ILE A CA 1
ATOM 710 C C . ILE A 1 91 ? 10.498 -15.613 -28.182 1.00 51.59 91 ILE A C 1
ATOM 712 O O . ILE A 1 91 ? 9.436 -14.997 -28.273 1.00 51.59 91 ILE A O 1
ATOM 716 N N . GLU A 1 92 ? 10.752 -16.690 -28.926 1.00 49.38 92 GLU A N 1
ATOM 717 C CA . GLU A 1 92 ? 9.818 -17.240 -29.915 1.00 49.38 92 GLU A CA 1
ATOM 718 C C . GLU A 1 92 ? 8.625 -17.957 -29.247 1.00 49.38 92 GLU A C 1
ATOM 720 O O . GLU A 1 92 ? 7.473 -17.782 -29.649 1.00 49.38 92 GLU A O 1
ATOM 725 N N . HIS A 1 93 ? 8.864 -18.672 -28.138 1.00 48.22 93 HIS A N 1
ATOM 726 C CA . HIS A 1 93 ? 7.816 -19.227 -27.277 1.00 48.22 93 HIS A CA 1
ATOM 727 C C . HIS A 1 93 ? 7.219 -18.198 -26.311 1.00 48.22 93 HIS A C 1
ATOM 729 O O . HIS A 1 93 ? 6.107 -18.426 -25.845 1.00 48.22 93 HIS A O 1
ATOM 735 N N . ALA A 1 94 ? 7.870 -17.059 -26.032 1.00 47.00 94 ALA A N 1
ATOM 736 C CA . ALA A 1 94 ? 7.339 -15.997 -25.165 1.00 47.00 94 ALA A CA 1
ATOM 737 C C . ALA A 1 94 ? 6.008 -15.478 -25.698 1.00 47.00 94 ALA A C 1
ATOM 739 O O . ALA A 1 94 ? 5.108 -15.211 -24.910 1.00 47.00 94 ALA A O 1
ATOM 740 N N . ALA A 1 95 ? 5.853 -15.422 -27.027 1.00 48.59 95 ALA A N 1
ATOM 741 C CA . ALA A 1 95 ? 4.603 -15.050 -27.680 1.00 48.59 95 ALA A CA 1
ATOM 742 C C . ALA A 1 95 ? 3.443 -16.013 -27.344 1.00 48.59 95 ALA A C 1
ATOM 744 O O . ALA A 1 95 ? 2.316 -15.550 -27.184 1.00 48.59 95 ALA A O 1
ATOM 745 N N . LYS A 1 96 ? 3.705 -17.320 -27.160 1.00 49.84 96 LYS A N 1
ATOM 746 C CA . LYS A 1 96 ? 2.721 -18.335 -26.711 1.00 49.84 96 LYS A CA 1
ATOM 747 C C . LYS A 1 96 ? 2.655 -18.497 -25.179 1.00 49.84 96 LYS A C 1
ATOM 749 O O . LYS A 1 96 ? 1.602 -18.837 -24.651 1.00 49.84 96 LYS A O 1
ATOM 754 N N . LEU A 1 97 ? 3.742 -18.211 -24.457 1.00 52.66 97 LEU A N 1
ATOM 755 C CA . LEU A 1 97 ? 3.831 -18.190 -22.987 1.00 52.66 97 LEU A CA 1
ATOM 756 C C . LEU A 1 97 ? 3.171 -16.944 -22.366 1.00 52.66 97 LEU A C 1
ATOM 758 O O . LEU A 1 97 ? 2.946 -16.924 -21.156 1.00 52.66 97 LEU A O 1
ATOM 762 N N . THR A 1 98 ? 2.820 -15.933 -23.170 1.00 64.75 98 THR A N 1
ATOM 763 C CA . THR A 1 98 ? 2.069 -14.730 -22.755 1.00 64.75 98 THR A CA 1
ATOM 764 C C . THR A 1 98 ? 0.762 -15.071 -22.034 1.00 64.75 98 THR A C 1
ATOM 766 O O . THR A 1 98 ? 0.442 -14.471 -21.003 1.00 64.75 98 THR A O 1
ATOM 769 N N . VAL A 1 99 ? 0.030 -16.078 -22.524 1.00 70.50 99 VAL A N 1
ATOM 770 C CA . VAL A 1 99 ? -1.221 -16.548 -21.911 1.00 70.50 99 VAL A CA 1
ATOM 771 C C . VAL A 1 99 ? -0.940 -17.194 -20.555 1.00 70.50 99 VAL A C 1
ATOM 773 O O . VAL A 1 99 ? -1.569 -16.829 -19.565 1.00 70.50 99 VAL A O 1
ATOM 776 N N . THR A 1 100 ? 0.050 -18.087 -20.473 1.00 73.75 100 THR A N 1
ATOM 777 C CA . THR A 1 100 ? 0.428 -18.760 -19.218 1.00 73.75 100 THR A CA 1
ATOM 778 C C . THR A 1 100 ? 0.915 -17.767 -18.164 1.00 73.75 100 THR A C 1
ATOM 780 O O . THR A 1 100 ? 0.501 -17.853 -17.010 1.00 73.75 100 THR A O 1
ATOM 783 N N . GLY A 1 101 ? 1.739 -16.787 -18.552 1.00 74.56 101 GLY A N 1
ATOM 784 C CA . GLY A 1 101 ? 2.211 -15.722 -17.663 1.00 74.56 101 GLY A CA 1
ATOM 785 C C . GLY A 1 101 ? 1.076 -14.824 -17.169 1.00 74.56 101 GLY A C 1
ATOM 786 O O . GLY A 1 101 ? 1.021 -14.505 -15.984 1.00 74.56 101 GLY A O 1
ATOM 787 N N . SER A 1 102 ? 0.117 -14.493 -18.038 1.00 79.81 102 SER A N 1
ATOM 788 C CA . SER A 1 102 ? -1.065 -13.718 -17.647 1.00 79.81 102 SER A CA 1
ATOM 789 C C . SER A 1 102 ? -1.955 -14.493 -16.674 1.00 79.81 102 SER A C 1
ATOM 791 O O . SER A 1 102 ? -2.346 -13.955 -15.642 1.00 79.81 102 SER A O 1
ATOM 793 N N . VAL A 1 103 ? -2.228 -15.775 -16.940 1.00 85.31 103 VAL A N 1
ATOM 794 C CA . VAL A 1 103 ? -2.999 -16.637 -16.025 1.00 85.31 103 VAL A CA 1
ATOM 795 C C . VAL A 1 103 ? -2.285 -16.780 -14.681 1.00 85.31 103 VAL A C 1
ATOM 797 O O . VAL A 1 103 ? -2.915 -16.612 -13.639 1.00 85.31 103 VAL A O 1
ATOM 800 N N . ALA A 1 104 ? -0.972 -17.024 -14.682 1.00 84.19 104 ALA A N 1
ATOM 801 C CA . ALA A 1 104 ? -0.175 -17.098 -13.460 1.00 84.19 104 ALA A CA 1
ATOM 802 C C . ALA A 1 104 ? -0.224 -15.783 -12.666 1.00 84.19 104 ALA A C 1
ATOM 804 O O . ALA A 1 104 ? -0.410 -15.811 -11.450 1.00 84.19 104 ALA A O 1
ATOM 805 N N . PHE A 1 105 ? -0.132 -14.635 -13.347 1.00 86.38 105 PHE A N 1
ATOM 806 C CA . PHE A 1 105 ? -0.295 -13.321 -12.727 1.00 86.38 105 PHE A CA 1
ATOM 807 C C . PHE A 1 105 ? -1.668 -13.175 -12.072 1.00 86.38 105 PHE A C 1
ATOM 809 O O . PHE A 1 105 ? -1.736 -12.809 -10.903 1.00 86.38 105 PHE A O 1
ATOM 816 N N . PHE A 1 106 ? -2.751 -13.516 -12.777 1.00 87.94 106 PHE A N 1
ATOM 817 C CA . PHE A 1 106 ? -4.101 -13.470 -12.210 1.00 87.94 106 PHE A CA 1
ATOM 818 C C . PHE A 1 106 ? -4.239 -14.374 -10.983 1.00 87.94 106 PHE A C 1
ATOM 820 O O . PHE A 1 106 ? -4.780 -13.942 -9.967 1.00 87.94 106 PHE A O 1
ATOM 827 N N . VAL A 1 107 ? -3.717 -15.602 -11.033 1.00 89.62 107 VAL A N 1
ATOM 828 C CA . VAL A 1 107 ? -3.754 -16.531 -9.893 1.00 89.62 107 VAL A CA 1
ATOM 829 C C . VAL A 1 107 ? -2.987 -15.964 -8.699 1.00 89.62 107 VAL A C 1
ATOM 831 O O . VAL A 1 107 ? -3.521 -15.933 -7.592 1.00 89.62 107 VAL A O 1
ATOM 834 N N . ILE A 1 108 ? -1.765 -15.469 -8.901 1.00 87.81 108 ILE A N 1
ATOM 835 C CA . ILE A 1 108 ? -0.955 -14.917 -7.808 1.00 87.81 108 ILE A CA 1
ATOM 836 C C . ILE A 1 108 ? -1.558 -13.612 -7.275 1.00 87.81 108 ILE A C 1
ATOM 838 O O . ILE A 1 108 ? -1.564 -13.399 -6.065 1.00 87.81 108 ILE A O 1
ATOM 842 N N . ALA A 1 109 ? -2.135 -12.771 -8.133 1.00 89.50 109 ALA A N 1
ATOM 843 C CA . ALA A 1 109 ? -2.865 -11.581 -7.710 1.00 89.50 109 ALA A CA 1
ATOM 844 C C . ALA A 1 109 ? -4.068 -11.951 -6.826 1.00 89.50 109 ALA A C 1
ATOM 846 O O . ALA A 1 109 ? -4.272 -11.334 -5.782 1.00 89.50 109 ALA A O 1
ATOM 847 N N . LEU A 1 110 ? -4.823 -12.999 -7.180 1.00 90.31 110 LEU A N 1
ATOM 848 C CA . LEU A 1 110 ? -5.915 -13.514 -6.347 1.00 90.31 110 LEU A CA 1
ATOM 849 C C . LEU A 1 110 ? -5.410 -14.070 -5.009 1.00 90.31 110 LEU A C 1
ATOM 851 O O . LEU A 1 110 ? -6.043 -13.834 -3.979 1.00 90.31 110 LEU A O 1
ATOM 855 N N . LEU A 1 111 ? -4.271 -14.771 -5.000 1.00 90.44 111 LEU A N 1
ATOM 856 C CA . LEU A 1 111 ? -3.630 -15.230 -3.764 1.00 90.44 111 LEU A CA 1
ATOM 857 C C . LEU A 1 111 ? -3.210 -14.050 -2.882 1.00 90.44 111 LEU A C 1
ATOM 859 O O . LEU A 1 111 ? -3.456 -14.076 -1.679 1.00 90.44 111 LEU A O 1
ATOM 863 N N . LEU A 1 112 ? -2.641 -12.998 -3.471 1.00 90.69 112 LEU A N 1
ATOM 864 C CA . LEU A 1 112 ? -2.247 -11.794 -2.748 1.00 90.69 112 LEU A CA 1
ATOM 865 C C . LEU A 1 112 ? -3.466 -11.083 -2.151 1.00 90.69 112 LEU A C 1
ATOM 867 O O . LEU A 1 112 ? -3.467 -10.783 -0.961 1.00 90.69 112 LEU A O 1
ATOM 871 N N . VAL A 1 113 ? -4.530 -10.883 -2.935 1.00 90.62 113 VAL A N 1
ATOM 872 C CA . VAL A 1 113 ? -5.796 -10.301 -2.456 1.00 90.62 113 VAL A CA 1
ATOM 873 C C . VAL A 1 113 ? -6.382 -11.123 -1.310 1.00 90.62 113 VAL A C 1
ATOM 875 O O . VAL A 1 113 ? -6.803 -10.556 -0.302 1.00 90.62 113 VAL A O 1
ATOM 878 N N . ARG A 1 114 ? -6.364 -12.455 -1.422 1.00 88.88 114 ARG A N 1
ATOM 879 C CA . ARG A 1 114 ? -6.827 -13.353 -0.360 1.00 88.88 114 ARG A CA 1
ATOM 880 C C . ARG A 1 114 ? -5.998 -13.207 0.916 1.00 88.88 114 ARG A C 1
ATOM 882 O O . ARG A 1 114 ? -6.575 -13.178 2.001 1.00 88.88 114 ARG A O 1
ATOM 889 N N . SER A 1 115 ? -4.676 -13.109 0.799 1.00 90.31 115 SER A N 1
ATOM 890 C CA . SER A 1 115 ? -3.789 -12.883 1.943 1.00 90.31 115 SER A CA 1
ATOM 891 C C . SER A 1 115 ? -4.066 -11.532 2.603 1.00 90.31 115 SER A C 1
ATOM 893 O O . SER A 1 115 ? -4.199 -11.475 3.820 1.00 90.31 115 SER A O 1
ATOM 895 N N . ILE A 1 116 ? -4.254 -10.466 1.816 1.00 91.12 116 ILE A N 1
ATOM 896 C CA . ILE A 1 116 ? -4.613 -9.135 2.330 1.00 91.12 116 ILE A CA 1
ATOM 897 C C . ILE A 1 116 ? -5.952 -9.190 3.085 1.00 91.12 116 ILE A C 1
ATOM 899 O O . ILE A 1 116 ? -6.034 -8.719 4.220 1.00 91.12 116 ILE A O 1
ATOM 903 N N . ASP A 1 117 ? -6.986 -9.794 2.488 1.00 90.44 117 ASP A N 1
ATOM 904 C CA . ASP A 1 117 ? -8.310 -9.962 3.107 1.00 90.44 117 ASP A CA 1
ATOM 905 C C . ASP A 1 117 ? -8.215 -10.748 4.424 1.00 90.44 117 ASP A C 1
ATOM 907 O O . ASP A 1 117 ? -8.807 -10.358 5.431 1.00 90.44 117 ASP A O 1
ATOM 911 N N . PHE A 1 118 ? -7.413 -11.816 4.460 1.00 88.44 118 PHE A N 1
ATOM 912 C CA . PHE A 1 118 ? -7.169 -12.591 5.676 1.00 88.44 118 PHE A CA 1
ATOM 913 C C . PHE A 1 118 ? -6.484 -11.760 6.770 1.00 88.44 118 PHE A C 1
ATOM 915 O O . PHE A 1 118 ? -6.992 -11.699 7.894 1.00 88.44 118 PHE A O 1
ATOM 922 N N . SER A 1 119 ? -5.375 -11.081 6.455 1.00 90.75 119 SER A N 1
ATOM 923 C CA . SER A 1 119 ? -4.629 -10.279 7.431 1.00 90.75 119 SER A CA 1
ATOM 924 C C . SER A 1 119 ? -5.481 -9.133 7.985 1.00 90.75 119 SER A C 1
ATOM 926 O O . SER A 1 119 ? -5.497 -8.905 9.195 1.00 90.75 119 SER A O 1
ATOM 928 N N . PHE A 1 120 ? -6.247 -8.448 7.130 1.00 90.75 120 PHE A N 1
ATOM 929 C CA . PHE A 1 120 ? -7.130 -7.358 7.549 1.00 90.75 120 PHE A CA 1
ATOM 930 C C . PHE A 1 120 ? -8.285 -7.890 8.403 1.00 90.75 120 PHE A C 1
ATOM 932 O O . PHE A 1 120 ? -8.538 -7.382 9.493 1.00 90.75 120 PHE A O 1
ATOM 939 N N . ASN A 1 121 ? -8.965 -8.958 7.986 1.00 89.06 121 ASN A N 1
ATOM 940 C CA . ASN A 1 121 ? -10.053 -9.514 8.793 1.00 89.06 121 ASN A CA 1
ATOM 941 C C . ASN A 1 121 ? -9.578 -10.041 10.148 1.00 89.06 121 ASN A C 1
ATOM 943 O O . ASN A 1 121 ? -10.342 -9.962 11.111 1.00 89.06 121 ASN A O 1
ATOM 947 N N . ARG A 1 122 ? -8.328 -10.509 10.259 1.00 87.62 122 ARG A N 1
ATOM 948 C CA . ARG A 1 122 ? -7.744 -10.854 11.558 1.00 87.62 122 ARG A CA 1
ATOM 949 C C . ARG A 1 122 ? -7.589 -9.625 12.457 1.00 87.62 122 ARG A C 1
ATOM 951 O O . ARG A 1 122 ? -8.027 -9.683 13.600 1.00 87.62 122 ARG A O 1
ATOM 958 N N . ILE A 1 123 ? -7.047 -8.515 11.945 1.00 89.19 123 ILE A N 1
ATOM 959 C CA . ILE A 1 123 ? -6.852 -7.265 12.712 1.00 89.19 123 ILE A CA 1
ATOM 960 C C . ILE A 1 123 ? -8.190 -6.708 13.227 1.00 89.19 123 ILE A C 1
ATOM 962 O O . ILE A 1 123 ? -8.315 -6.317 14.390 1.00 89.19 123 ILE A O 1
ATOM 966 N N . TRP A 1 124 ? -9.212 -6.683 12.368 1.00 87.44 124 TRP A N 1
ATOM 967 C CA . TRP A 1 124 ? -10.540 -6.170 12.721 1.00 87.44 124 TRP A CA 1
ATOM 968 C C . TRP A 1 124 ? -11.454 -7.206 13.397 1.00 87.44 124 TRP A C 1
ATOM 970 O O . TRP A 1 124 ? -12.593 -6.872 13.718 1.00 87.44 124 TRP A O 1
ATOM 980 N N . HIS A 1 125 ? -10.982 -8.439 13.630 1.00 79.31 125 HIS A N 1
ATOM 981 C CA . HIS A 1 125 ? -11.780 -9.570 14.133 1.00 79.31 125 HIS A CA 1
ATOM 982 C C . HIS A 1 125 ? -13.119 -9.734 13.389 1.00 79.31 125 HIS A C 1
ATOM 984 O O . HIS A 1 125 ? -14.183 -9.905 13.988 1.00 79.31 125 HIS A O 1
ATOM 990 N N . GLY A 1 126 ? -13.068 -9.614 12.062 1.00 68.75 126 GLY A N 1
ATOM 991 C CA . GLY A 1 126 ? -14.242 -9.587 11.198 1.00 68.75 126 GLY A CA 1
ATOM 992 C C . GLY A 1 126 ? -15.017 -10.910 11.186 1.00 68.75 126 GLY A C 1
ATOM 993 O O . GLY A 1 126 ? -14.433 -11.990 11.138 1.00 68.75 126 GLY A O 1
ATOM 994 N N . GLY A 1 127 ? -16.351 -10.819 11.207 1.00 65.56 127 GLY A N 1
ATOM 995 C CA . GLY A 1 127 ? -17.260 -11.962 11.067 1.00 65.56 127 GLY A CA 1
ATOM 996 C C . GLY A 1 127 ? -17.486 -12.401 9.612 1.00 65.56 127 GLY A C 1
ATOM 997 O O . GLY A 1 127 ? -16.822 -11.949 8.681 1.00 65.56 127 GLY A O 1
ATOM 998 N N . ARG A 1 128 ? -18.465 -13.291 9.397 1.00 62.19 128 ARG A N 1
ATOM 999 C CA . ARG A 1 128 ? -18.807 -13.811 8.060 1.00 62.19 128 ARG A CA 1
ATOM 1000 C C . ARG A 1 128 ? -19.440 -12.735 7.169 1.00 62.19 128 ARG A C 1
ATOM 1002 O O . ARG A 1 128 ? -20.328 -12.007 7.606 1.00 62.19 128 ARG A O 1
ATOM 1009 N N . ARG A 1 129 ? -19.032 -12.696 5.897 1.00 71.31 129 ARG A N 1
ATOM 1010 C CA . ARG A 1 129 ? -19.573 -11.796 4.865 1.00 71.31 129 ARG A CA 1
ATOM 1011 C C . ARG A 1 129 ? -20.566 -12.497 3.942 1.00 71.31 129 ARG A C 1
ATOM 1013 O O . ARG A 1 129 ? -20.527 -13.712 3.765 1.00 71.31 129 ARG A O 1
ATOM 1020 N N . LYS A 1 130 ? -21.429 -11.700 3.303 1.00 72.69 130 LYS A N 1
ATOM 1021 C CA . LYS A 1 130 ? -22.264 -12.144 2.176 1.00 72.69 130 LYS A CA 1
ATOM 1022 C C . LYS A 1 130 ? -21.383 -12.355 0.936 1.00 72.69 130 LYS A C 1
ATOM 1024 O O . LYS A 1 130 ? -20.477 -11.563 0.691 1.00 72.69 130 LYS A O 1
ATOM 1029 N N . LEU A 1 131 ? -21.692 -13.374 0.127 1.00 70.25 131 LEU A N 1
ATOM 1030 C CA . LEU A 1 131 ? -20.960 -13.722 -1.105 1.00 70.25 131 LEU A CA 1
ATOM 1031 C C . LEU A 1 131 ? -20.741 -12.527 -2.054 1.00 70.25 131 LEU A C 1
ATOM 1033 O O . LEU A 1 131 ? -19.636 -12.343 -2.553 1.00 70.25 131 LEU A O 1
ATOM 1037 N N . GLY A 1 132 ? -21.746 -11.661 -2.239 1.00 70.25 132 GLY A N 1
ATOM 1038 C CA . GLY A 1 132 ? -21.634 -10.484 -3.115 1.00 70.25 132 GLY A CA 1
ATOM 1039 C C . GLY A 1 132 ? -20.599 -9.443 -2.662 1.00 70.25 132 GLY A C 1
ATOM 1040 O O . GLY A 1 132 ? -19.983 -8.787 -3.497 1.00 70.25 132 GLY A O 1
ATOM 1041 N N . SER A 1 133 ? -20.344 -9.326 -1.355 1.00 75.81 133 SER A N 1
ATOM 1042 C CA . SER A 1 133 ? -19.326 -8.407 -0.831 1.00 75.81 133 SER A CA 1
ATOM 1043 C C . SER A 1 133 ? -17.908 -8.883 -1.151 1.00 75.81 133 SER A C 1
ATOM 1045 O O . SER A 1 133 ? -17.044 -8.051 -1.400 1.00 75.81 133 SER A O 1
ATOM 1047 N N . TYR A 1 134 ? -17.669 -10.199 -1.212 1.00 78.50 134 TYR A N 1
ATOM 1048 C CA . TYR A 1 134 ? -16.367 -10.733 -1.629 1.00 78.50 134 TYR A CA 1
ATOM 1049 C C . TYR A 1 134 ? -16.045 -10.337 -3.068 1.00 78.50 134 TYR A C 1
ATOM 1051 O O . TYR A 1 134 ? -14.959 -9.840 -3.338 1.00 78.50 134 TYR A O 1
ATOM 1059 N N . VAL A 1 135 ? -17.010 -10.477 -3.978 1.00 79.31 135 VAL A N 1
ATOM 1060 C CA . VAL A 1 135 ? -16.815 -10.115 -5.388 1.00 79.31 135 VAL A CA 1
ATOM 1061 C C . VAL A 1 135 ? -16.452 -8.633 -5.518 1.00 79.31 135 VAL A C 1
ATOM 1063 O O . VAL A 1 135 ? -15.461 -8.313 -6.166 1.00 79.31 135 VAL A O 1
ATOM 1066 N N . ALA A 1 136 ? -17.175 -7.737 -4.841 1.00 79.12 136 ALA A N 1
ATOM 1067 C CA . ALA A 1 136 ? -16.906 -6.299 -4.898 1.00 79.12 136 ALA A CA 1
ATOM 1068 C C . ALA A 1 136 ? -15.494 -5.928 -4.408 1.00 79.12 136 ALA A C 1
ATOM 1070 O O . ALA A 1 136 ? -14.821 -5.106 -5.026 1.00 79.12 136 ALA A O 1
ATOM 1071 N N . ILE A 1 137 ? -15.019 -6.554 -3.329 1.00 82.31 137 ILE A N 1
ATOM 1072 C CA . ILE A 1 137 ? -13.690 -6.286 -2.760 1.00 82.31 137 ILE A CA 1
ATOM 1073 C C . ILE A 1 137 ? -12.590 -6.779 -3.691 1.00 82.31 137 ILE A C 1
ATOM 1075 O O . ILE A 1 137 ? -11.645 -6.042 -3.967 1.00 82.31 137 ILE A O 1
ATOM 1079 N N . TYR A 1 138 ? -12.727 -8.006 -4.197 1.00 85.38 138 TYR A N 1
ATOM 1080 C CA . TYR A 1 138 ? -11.731 -8.609 -5.079 1.00 85.38 138 TYR A CA 1
ATOM 1081 C C . TYR A 1 138 ? -11.638 -7.828 -6.390 1.00 85.38 138 TYR A C 1
ATOM 1083 O O . TYR A 1 138 ? -10.536 -7.511 -6.828 1.00 85.38 138 TYR A O 1
ATOM 1091 N N . TRP A 1 139 ? -12.776 -7.429 -6.965 1.00 85.88 139 TRP A N 1
ATOM 1092 C CA . TRP A 1 139 ? -12.802 -6.559 -8.141 1.00 85.88 139 TRP A CA 1
ATOM 1093 C C . TRP A 1 139 ? -12.184 -5.190 -7.874 1.00 85.88 139 TRP A C 1
ATOM 1095 O O . TRP A 1 139 ? -11.391 -4.716 -8.686 1.00 85.88 139 TRP A O 1
ATOM 1105 N N . THR A 1 140 ? -12.505 -4.565 -6.738 1.00 85.75 140 THR A N 1
ATOM 1106 C CA . THR A 1 140 ? -11.950 -3.255 -6.376 1.00 85.75 140 THR A CA 1
ATOM 1107 C C . THR A 1 140 ? -10.439 -3.333 -6.203 1.00 85.75 140 THR A C 1
ATOM 1109 O O . THR A 1 140 ? -9.736 -2.546 -6.812 1.00 85.75 140 THR A O 1
ATOM 1112 N N . LEU A 1 141 ? -9.901 -4.292 -5.446 1.00 85.94 141 LEU A N 1
ATOM 1113 C CA . LEU A 1 141 ? -8.450 -4.412 -5.243 1.00 85.94 141 LEU A CA 1
ATOM 1114 C C . LEU A 1 141 ? -7.698 -4.715 -6.545 1.00 85.94 141 LEU A C 1
ATOM 1116 O O . LEU A 1 141 ? -6.649 -4.123 -6.798 1.00 85.94 141 LEU A O 1
ATOM 1120 N N . LEU A 1 142 ? -8.249 -5.606 -7.376 1.00 87.56 142 LEU A N 1
ATOM 1121 C CA . LEU A 1 142 ? -7.621 -6.025 -8.632 1.00 87.56 142 LEU A CA 1
ATOM 1122 C C . LEU A 1 142 ? -7.612 -4.893 -9.669 1.00 87.56 142 LEU A C 1
ATOM 1124 O O . LEU A 1 142 ? -6.682 -4.805 -10.461 1.00 87.56 142 LEU A O 1
ATOM 1128 N N . THR A 1 143 ? -8.598 -3.992 -9.642 1.00 89.38 143 THR A N 1
ATOM 1129 C CA . THR A 1 143 ? -8.672 -2.861 -10.581 1.00 89.38 143 THR A CA 1
ATOM 1130 C C . THR A 1 143 ? -8.043 -1.588 -10.026 1.00 89.38 143 THR A C 1
ATOM 1132 O O . THR A 1 143 ? -7.203 -0.982 -10.688 1.00 89.38 143 THR A O 1
ATOM 1135 N N . LEU A 1 144 ? -8.393 -1.198 -8.799 1.00 89.25 144 LEU A N 1
ATOM 1136 C CA . LEU A 1 144 ? -7.947 0.041 -8.170 1.00 89.25 144 LEU A CA 1
ATOM 1137 C C . LEU A 1 144 ? -6.428 0.064 -8.007 1.00 89.25 144 LEU A C 1
ATOM 1139 O O . LEU A 1 144 ? -5.820 1.089 -8.294 1.00 89.25 144 LEU A O 1
ATOM 1143 N N . GLY A 1 145 ? -5.801 -1.047 -7.605 1.00 88.12 145 GLY A N 1
ATOM 1144 C CA . GLY A 1 145 ? -4.348 -1.116 -7.415 1.00 88.12 145 GLY A CA 1
ATOM 1145 C C . GLY A 1 145 ? -3.565 -0.753 -8.688 1.00 88.12 145 GLY A C 1
ATOM 1146 O O . GLY A 1 145 ? -2.892 0.282 -8.707 1.00 88.12 145 GLY A O 1
ATOM 1147 N N . PRO A 1 146 ? -3.680 -1.540 -9.776 1.00 86.94 146 PRO A N 1
ATOM 1148 C CA . PRO A 1 146 ? -3.015 -1.246 -11.045 1.00 86.94 146 PRO A CA 1
ATOM 1149 C C . PRO A 1 146 ? -3.419 0.100 -11.656 1.00 86.94 146 PRO A C 1
ATOM 1151 O O . PRO A 1 146 ? -2.557 0.812 -12.170 1.00 86.94 146 PRO A O 1
ATOM 1154 N N . LEU A 1 147 ? -4.700 0.485 -11.564 1.00 91.12 147 LEU A N 1
ATOM 1155 C CA . LEU A 1 147 ? -5.183 1.782 -12.050 1.00 91.12 147 LEU A CA 1
ATOM 1156 C C . LEU A 1 147 ? -4.460 2.944 -11.355 1.00 91.12 147 LEU A C 1
ATOM 1158 O O . LEU A 1 147 ? -4.053 3.899 -12.011 1.00 91.12 147 LEU A O 1
ATOM 1162 N N . SER A 1 148 ? -4.260 2.844 -10.041 1.00 91.25 148 SER A N 1
ATOM 1163 C CA . SER A 1 148 ? -3.583 3.872 -9.244 1.00 91.25 148 SER A CA 1
ATOM 1164 C C . SER A 1 148 ? -2.124 4.024 -9.650 1.00 91.25 148 SER A C 1
ATOM 1166 O O . SER A 1 148 ? -1.656 5.141 -9.856 1.00 91.25 148 SER A O 1
ATOM 1168 N N . VAL A 1 149 ? -1.416 2.904 -9.830 1.00 87.81 149 VAL A N 1
ATOM 1169 C CA . VAL A 1 149 ? -0.028 2.910 -10.318 1.00 87.81 149 VAL A CA 1
ATOM 1170 C C . VAL A 1 149 ? 0.043 3.530 -11.713 1.00 87.81 149 VAL A C 1
ATOM 1172 O O . VAL A 1 149 ? 0.876 4.402 -11.949 1.00 87.81 149 VAL A O 1
ATOM 1175 N N . GLY A 1 150 ? -0.861 3.142 -12.618 1.00 87.38 150 GLY A N 1
ATOM 1176 C CA . GLY A 1 150 ? -0.942 3.709 -13.965 1.00 87.38 150 GLY A CA 1
ATOM 1177 C C . GLY A 1 150 ? -1.196 5.217 -13.960 1.00 87.38 150 GLY A C 1
ATOM 1178 O O . GLY A 1 150 ? -0.545 5.948 -14.705 1.00 87.38 150 GLY A O 1
ATOM 1179 N N . LEU A 1 151 ? -2.083 5.696 -13.083 1.00 89.25 151 LEU A N 1
ATOM 1180 C CA . LEU A 1 151 ? -2.383 7.119 -12.935 1.00 89.25 151 LEU A CA 1
ATOM 1181 C C . LEU A 1 151 ? -1.179 7.901 -12.396 1.00 89.25 151 LEU A C 1
ATOM 1183 O O . LEU A 1 151 ? -0.851 8.952 -12.941 1.00 89.25 151 LEU A O 1
ATOM 1187 N N . ILE A 1 152 ? -0.493 7.373 -11.377 1.00 88.69 152 ILE A N 1
ATOM 1188 C CA . ILE A 1 152 ? 0.725 7.983 -10.827 1.00 88.69 152 ILE A CA 1
ATOM 1189 C C . ILE A 1 152 ? 1.795 8.089 -11.918 1.00 88.69 152 ILE A C 1
ATOM 1191 O O . ILE A 1 152 ? 2.307 9.180 -12.157 1.00 88.69 152 ILE A O 1
ATOM 1195 N N . VAL A 1 153 ? 2.082 6.993 -12.632 1.00 87.25 153 VAL A N 1
ATOM 1196 C CA . VAL A 1 153 ? 3.070 6.982 -13.725 1.00 87.25 153 VAL A CA 1
ATOM 1197 C C . VAL A 1 153 ? 2.690 7.988 -14.809 1.00 87.25 153 VAL A C 1
ATOM 1199 O O . VAL A 1 153 ? 3.528 8.787 -15.213 1.00 87.25 153 VAL A O 1
ATOM 1202 N N . TRP A 1 154 ? 1.427 8.008 -15.242 1.00 86.38 154 TRP A N 1
ATOM 1203 C CA . TRP A 1 154 ? 0.956 8.937 -16.268 1.00 86.38 154 TRP A CA 1
ATOM 1204 C C . TRP A 1 154 ? 1.146 10.404 -15.861 1.00 86.38 154 TRP A C 1
ATOM 1206 O O . TRP A 1 154 ? 1.698 11.182 -16.644 1.00 86.38 154 TRP A O 1
ATOM 1216 N N . ILE A 1 155 ? 0.759 10.779 -14.635 1.00 86.25 155 ILE A N 1
ATOM 1217 C CA . ILE A 1 155 ? 0.952 12.140 -14.109 1.00 86.25 155 ILE A CA 1
ATOM 1218 C C . ILE A 1 155 ? 2.445 12.479 -14.074 1.00 86.25 155 ILE A C 1
ATOM 1220 O O . ILE A 1 155 ? 2.853 13.505 -14.620 1.00 86.25 155 ILE A O 1
ATOM 1224 N N . THR A 1 156 ? 3.273 11.610 -13.491 1.00 83.94 156 THR A N 1
ATOM 1225 C CA . THR A 1 156 ? 4.718 11.835 -13.373 1.00 83.94 156 THR A CA 1
ATOM 1226 C C . THR A 1 156 ? 5.384 11.987 -14.742 1.00 83.94 156 THR A C 1
ATOM 1228 O O . THR A 1 156 ? 6.167 12.916 -14.941 1.00 83.94 156 THR A O 1
ATOM 1231 N N . THR A 1 157 ? 5.034 11.143 -15.717 1.00 85.19 157 THR A N 1
ATOM 1232 C CA . THR A 1 157 ? 5.552 11.241 -17.088 1.00 85.19 157 THR A CA 1
ATOM 1233 C C . THR A 1 157 ? 5.142 12.551 -17.756 1.00 85.19 157 THR A C 1
ATOM 1235 O O . THR A 1 157 ? 5.966 13.169 -18.425 1.00 85.19 157 THR A O 1
ATOM 1238 N N . LYS A 1 158 ? 3.898 13.014 -17.576 1.00 84.69 158 LYS A N 1
ATOM 1239 C CA . LYS A 1 158 ? 3.437 14.287 -18.152 1.00 84.69 158 LYS A CA 1
ATOM 1240 C C . LYS A 1 158 ? 4.142 15.491 -17.541 1.00 84.69 158 LYS A C 1
ATOM 1242 O O . LYS A 1 158 ? 4.530 16.392 -18.282 1.00 84.69 158 LYS A O 1
ATOM 1247 N N . VAL A 1 159 ? 4.350 15.483 -16.225 1.00 83.88 159 VAL A N 1
ATOM 1248 C CA . VAL A 1 159 ? 5.117 16.531 -15.542 1.00 83.88 159 VAL A CA 1
ATOM 1249 C C . VAL A 1 159 ? 6.556 16.564 -16.062 1.00 83.88 159 VAL A C 1
ATOM 1251 O O . VAL A 1 159 ? 7.043 17.632 -16.423 1.00 83.88 159 VAL A O 1
ATOM 1254 N N . PHE A 1 160 ? 7.211 15.405 -16.179 1.00 80.94 160 PHE A N 1
ATOM 1255 C CA . PHE A 1 160 ? 8.585 15.323 -16.682 1.00 80.94 160 PHE A CA 1
ATOM 1256 C C . PHE A 1 160 ? 8.704 15.767 -18.147 1.00 80.94 160 PHE A C 1
ATOM 1258 O O . PHE A 1 160 ? 9.580 16.559 -18.487 1.00 80.94 160 PHE A O 1
ATOM 1265 N N . ALA A 1 161 ? 7.794 15.306 -19.009 1.00 83.69 161 ALA A N 1
ATOM 1266 C CA . ALA A 1 161 ? 7.778 15.672 -20.422 1.00 83.69 161 ALA A CA 1
ATOM 1267 C C . ALA A 1 161 ? 7.607 17.184 -20.620 1.00 83.69 161 ALA A C 1
ATOM 1269 O O . ALA A 1 161 ? 8.299 17.779 -21.440 1.00 83.69 161 ALA A O 1
ATOM 1270 N N . TYR A 1 162 ? 6.724 17.823 -19.851 1.00 81.88 162 TYR A N 1
ATOM 1271 C CA . TYR A 1 162 ? 6.564 19.270 -19.934 1.00 81.88 162 TYR A CA 1
ATOM 1272 C C . TYR A 1 162 ? 7.787 20.016 -19.397 1.00 81.88 162 TYR A C 1
ATOM 1274 O O . TYR A 1 162 ? 8.237 20.955 -20.043 1.00 81.88 162 TYR A O 1
ATOM 1282 N N . ALA A 1 163 ? 8.349 19.596 -18.257 1.00 82.00 163 ALA A N 1
ATOM 1283 C CA . ALA A 1 163 ? 9.550 20.215 -17.693 1.00 82.00 163 ALA A CA 1
ATOM 1284 C C . ALA A 1 163 ? 10.742 20.168 -18.669 1.00 82.00 163 ALA A C 1
ATOM 1286 O O . ALA A 1 163 ? 11.524 21.117 -18.745 1.00 82.00 163 ALA A O 1
ATOM 1287 N N . ALA A 1 164 ? 10.854 19.088 -19.449 1.00 80.81 164 ALA A N 1
ATOM 1288 C CA . ALA A 1 164 ? 11.853 18.958 -20.506 1.00 80.81 164 ALA A CA 1
ATOM 1289 C C . ALA A 1 164 ? 11.601 19.924 -21.680 1.00 80.81 164 ALA A C 1
ATOM 1291 O O . ALA A 1 164 ? 12.544 20.515 -22.201 1.00 80.81 164 ALA A O 1
ATOM 1292 N N . LEU A 1 165 ? 10.338 20.121 -22.077 1.00 83.06 165 LEU A N 1
ATOM 1293 C CA . LEU A 1 165 ? 9.955 21.033 -23.164 1.00 83.06 165 LEU A CA 1
ATOM 1294 C C . LEU A 1 165 ? 10.025 22.516 -22.764 1.00 83.06 165 LEU A C 1
ATOM 1296 O O . LEU A 1 165 ? 10.270 23.363 -23.618 1.00 83.06 165 LEU A O 1
ATOM 1300 N N . SER A 1 166 ? 9.839 22.843 -21.482 1.00 79.12 166 SER A N 1
ATOM 1301 C CA . SER A 1 166 ? 9.885 24.218 -20.962 1.00 79.12 166 SER A CA 1
ATOM 1302 C C . SER A 1 166 ? 11.298 24.718 -20.629 1.00 79.12 166 SER A C 1
ATOM 1304 O O . SER A 1 166 ? 11.445 25.744 -19.965 1.00 79.12 166 SER A O 1
ATOM 1306 N N . GLY A 1 167 ? 12.347 24.001 -21.049 1.00 73.00 167 GLY A N 1
ATOM 1307 C CA . GLY A 1 167 ? 13.738 24.377 -20.775 1.00 73.00 167 GLY A CA 1
ATOM 1308 C C . GLY A 1 167 ? 14.111 24.329 -19.289 1.00 73.00 167 GLY A C 1
ATOM 1309 O O . GLY A 1 167 ? 14.997 25.060 -18.858 1.00 73.00 167 GLY A O 1
ATOM 1310 N N . GLY A 1 168 ? 13.422 23.510 -18.485 1.00 67.75 168 GLY A N 1
ATOM 1311 C CA . GLY A 1 168 ? 13.685 23.370 -17.050 1.00 67.75 168 GLY A CA 1
ATOM 1312 C C . GLY A 1 168 ? 13.015 24.420 -16.158 1.00 67.75 168 GLY A C 1
ATOM 1313 O O . GLY A 1 168 ? 13.168 24.357 -14.938 1.00 67.75 168 GLY A O 1
ATOM 1314 N N . VAL A 1 169 ? 12.230 25.353 -16.714 1.00 66.81 169 VAL A N 1
ATOM 1315 C CA . VAL A 1 169 ? 11.399 26.254 -15.902 1.00 66.81 169 VAL A CA 1
ATOM 1316 C C . VAL A 1 169 ? 10.194 25.467 -15.393 1.00 66.81 169 VAL A C 1
ATOM 1318 O O . VAL A 1 169 ? 9.207 25.259 -16.104 1.00 66.81 169 VAL A O 1
ATOM 1321 N N . VAL A 1 170 ? 10.296 24.991 -14.153 1.00 68.38 170 VAL A N 1
ATOM 1322 C CA . VAL A 1 170 ? 9.218 24.282 -13.461 1.00 68.38 170 VAL A CA 1
ATOM 1323 C C . VAL A 1 170 ? 8.408 25.303 -12.668 1.00 68.38 170 VAL A C 1
ATOM 1325 O O . VAL A 1 170 ? 8.849 25.807 -11.638 1.00 68.38 170 VAL A O 1
ATOM 1328 N N . GLY A 1 171 ? 7.211 25.634 -13.152 1.00 76.94 171 GLY A N 1
ATOM 1329 C CA . GLY A 1 171 ? 6.292 26.495 -12.408 1.00 76.94 171 GLY A CA 1
ATOM 1330 C C . GLY A 1 171 ? 5.826 25.841 -11.100 1.00 76.94 171 GLY A C 1
ATOM 1331 O O . GLY A 1 171 ? 5.751 24.615 -10.998 1.00 76.94 171 GLY A O 1
ATOM 1332 N N . ILE A 1 172 ? 5.426 26.661 -10.120 1.00 77.50 172 ILE A N 1
ATOM 1333 C CA . ILE A 1 172 ? 4.842 26.209 -8.840 1.00 77.50 172 ILE A CA 1
ATOM 1334 C C . ILE A 1 172 ? 3.743 25.137 -9.037 1.00 77.50 172 ILE A C 1
ATOM 1336 O O . ILE A 1 172 ? 3.781 24.130 -8.325 1.00 77.50 172 ILE A O 1
ATOM 1340 N N . PRO A 1 173 ? 2.818 25.254 -10.019 1.00 79.25 173 PRO A N 1
ATOM 1341 C CA . PRO A 1 173 ? 1.798 24.229 -10.248 1.00 79.25 173 PRO A CA 1
ATOM 1342 C C . PRO A 1 173 ? 2.360 22.838 -10.575 1.00 79.25 173 PRO A C 1
ATOM 1344 O O . PRO A 1 173 ? 1.759 21.838 -10.193 1.00 79.25 173 PRO A O 1
ATOM 1347 N N . MET A 1 174 ? 3.518 22.745 -11.237 1.00 76.88 174 MET A N 1
ATOM 1348 C CA . MET A 1 174 ? 4.140 21.456 -11.571 1.00 76.88 174 MET A CA 1
ATOM 1349 C C . MET A 1 174 ? 4.835 20.803 -10.397 1.00 76.88 174 MET A C 1
ATOM 1351 O O . MET A 1 174 ? 4.742 19.589 -10.239 1.00 76.88 174 MET A O 1
ATOM 1355 N N . VAL A 1 175 ? 5.490 21.601 -9.558 1.00 77.62 175 VAL A N 1
ATOM 1356 C CA . VAL A 1 175 ? 6.081 21.103 -8.314 1.00 77.62 175 VAL A CA 1
ATOM 1357 C C . VAL A 1 175 ? 4.977 20.538 -7.422 1.00 77.62 175 VAL A C 1
ATOM 1359 O O . VAL A 1 175 ? 5.080 19.411 -6.942 1.00 77.62 175 VAL A O 1
ATOM 1362 N N . ILE A 1 176 ? 3.869 21.273 -7.277 1.00 79.69 176 ILE A N 1
ATOM 1363 C CA . ILE A 1 176 ? 2.690 20.793 -6.549 1.00 79.69 176 ILE A CA 1
ATOM 1364 C C . ILE A 1 176 ? 2.157 19.512 -7.191 1.00 79.69 176 ILE A C 1
ATOM 1366 O O . ILE A 1 176 ? 1.920 18.540 -6.482 1.00 79.69 176 ILE A O 1
ATOM 1370 N N . ALA A 1 177 ? 2.015 19.465 -8.517 1.00 80.44 177 ALA A N 1
ATOM 1371 C CA . ALA A 1 177 ? 1.494 18.280 -9.183 1.00 80.44 177 ALA A CA 1
ATOM 1372 C C . ALA A 1 177 ? 2.374 17.036 -8.961 1.00 80.44 177 ALA A C 1
ATOM 1374 O O . ALA A 1 177 ? 1.862 15.946 -8.715 1.00 80.44 177 ALA A O 1
ATOM 1375 N N . TYR A 1 178 ? 3.694 17.205 -8.997 1.00 82.19 178 TYR A N 1
ATOM 1376 C CA . TYR A 1 178 ? 4.652 16.124 -8.799 1.00 82.19 178 TYR A CA 1
ATOM 1377 C C . TYR A 1 178 ? 4.637 15.565 -7.371 1.00 82.19 178 TYR A C 1
ATOM 1379 O O . TYR A 1 178 ? 4.698 14.352 -7.192 1.00 82.19 178 TYR A O 1
ATOM 1387 N N . PHE A 1 179 ? 4.545 16.427 -6.355 1.00 84.25 179 PHE A N 1
ATOM 1388 C CA . PHE A 1 179 ? 4.621 15.995 -4.955 1.00 84.25 179 PHE A CA 1
ATOM 1389 C C . PHE A 1 179 ? 3.257 15.679 -4.331 1.00 84.25 179 PHE A C 1
ATOM 1391 O O . PHE A 1 179 ? 3.162 14.774 -3.510 1.00 84.25 179 PHE A O 1
ATOM 1398 N N . VAL A 1 180 ? 2.196 16.402 -4.698 1.00 89.25 180 VAL A N 1
ATOM 1399 C CA . VAL A 1 180 ? 0.892 16.307 -4.022 1.00 89.25 180 VAL A CA 1
ATOM 1400 C C . VAL A 1 180 ? 0.002 15.228 -4.629 1.00 89.25 180 VAL A C 1
ATOM 1402 O O . VAL A 1 180 ? -0.617 14.482 -3.874 1.00 89.25 180 VAL A O 1
ATOM 1405 N N . PHE A 1 181 ? -0.068 15.092 -5.961 1.00 89.50 181 PHE A N 1
ATOM 1406 C CA . PHE A 1 181 ? -0.977 14.108 -6.571 1.00 89.50 181 PHE A CA 1
ATOM 1407 C C . PHE A 1 181 ? -0.640 12.657 -6.214 1.00 89.50 181 PHE A C 1
ATOM 1409 O O . PHE A 1 181 ? -1.569 11.939 -5.844 1.00 89.50 181 PHE A O 1
ATOM 1416 N N . PRO A 1 182 ? 0.628 12.198 -6.264 1.00 90.62 182 PRO A N 1
ATOM 1417 C CA . PRO A 1 182 ? 0.945 10.821 -5.891 1.00 90.62 182 PRO A CA 1
ATOM 1418 C C . PRO A 1 182 ? 0.579 10.516 -4.436 1.00 90.62 182 PRO A C 1
ATOM 1420 O O . PRO A 1 182 ? -0.042 9.492 -4.164 1.00 90.62 182 PRO A O 1
ATOM 1423 N N . VAL A 1 183 ? 0.878 11.448 -3.526 1.00 93.31 183 VAL A N 1
ATOM 1424 C CA . VAL A 1 183 ? 0.537 11.341 -2.099 1.00 93.31 183 VAL A CA 1
ATOM 1425 C C . VAL A 1 183 ? -0.979 11.303 -1.901 1.00 93.31 183 VAL A C 1
ATOM 1427 O O . VAL A 1 183 ? -1.483 10.495 -1.125 1.00 93.31 183 VAL A O 1
ATOM 1430 N N . LEU A 1 184 ? -1.733 12.132 -2.627 1.00 94.31 184 LEU A N 1
ATOM 1431 C CA . LEU A 1 184 ? -3.192 12.152 -2.547 1.00 94.31 184 LEU A CA 1
ATOM 1432 C C . LEU A 1 184 ? -3.808 10.839 -3.046 1.00 94.31 184 LEU A C 1
ATOM 1434 O O . LEU A 1 184 ? -4.693 10.293 -2.389 1.00 94.31 184 LEU A O 1
ATOM 1438 N N . ILE A 1 185 ? -3.330 10.318 -4.182 1.00 93.94 185 ILE A N 1
ATOM 1439 C CA . ILE A 1 185 ? -3.767 9.023 -4.721 1.00 93.94 185 ILE A CA 1
ATOM 1440 C C . ILE A 1 185 ? -3.481 7.920 -3.701 1.00 93.94 185 ILE A C 1
ATOM 1442 O O . ILE A 1 185 ? -4.348 7.092 -3.438 1.00 93.94 185 ILE A O 1
ATOM 1446 N N . GLU A 1 186 ? -2.308 7.934 -3.075 1.00 94.56 186 GLU A N 1
ATOM 1447 C CA . GLU A 1 186 ? -1.946 6.957 -2.054 1.00 94.56 186 GLU A CA 1
ATOM 1448 C C . GLU A 1 186 ? -2.872 7.007 -0.834 1.00 94.56 186 GLU A C 1
ATOM 1450 O O . GLU A 1 186 ? -3.385 5.967 -0.421 1.00 94.56 186 GLU A O 1
ATOM 1455 N N . ILE A 1 187 ? -3.172 8.202 -0.310 1.00 96.62 187 ILE A N 1
ATOM 1456 C CA . ILE A 1 187 ? -4.135 8.370 0.789 1.00 96.62 187 ILE A CA 1
ATOM 1457 C C . ILE A 1 187 ? -5.502 7.810 0.387 1.00 96.62 187 ILE A C 1
ATOM 1459 O O . ILE A 1 187 ? -6.120 7.091 1.174 1.00 96.62 187 ILE A O 1
ATOM 1463 N N . ILE A 1 188 ? -5.975 8.101 -0.830 1.00 95.62 188 ILE A N 1
ATOM 1464 C CA . ILE A 1 188 ? -7.264 7.609 -1.335 1.00 95.62 188 ILE A CA 1
ATOM 1465 C C . ILE A 1 188 ? -7.268 6.079 -1.402 1.00 95.62 188 ILE A C 1
ATOM 1467 O O . ILE A 1 188 ? -8.204 5.449 -0.910 1.00 95.62 188 ILE A O 1
ATOM 1471 N N . VAL A 1 189 ? -6.221 5.473 -1.965 1.00 95.19 189 VAL A N 1
ATOM 1472 C CA . VAL A 1 189 ? -6.106 4.017 -2.122 1.00 95.19 189 VAL A CA 1
ATOM 1473 C C . VAL A 1 189 ? -6.032 3.318 -0.771 1.00 95.19 189 VAL A C 1
ATOM 1475 O O . VAL A 1 189 ? -6.746 2.339 -0.554 1.00 95.19 189 VAL A O 1
ATOM 1478 N N . VAL A 1 190 ? -5.221 3.824 0.160 1.00 96.00 190 VAL A N 1
ATOM 1479 C CA . VAL A 1 190 ? -5.101 3.243 1.504 1.00 96.00 190 VAL A CA 1
ATOM 1480 C C . VAL A 1 190 ? -6.401 3.424 2.292 1.00 96.00 190 VAL A C 1
ATOM 1482 O O . VAL A 1 190 ? -6.855 2.483 2.940 1.00 96.00 190 VAL A O 1
ATOM 1485 N N . THR A 1 191 ? -7.062 4.581 2.181 1.00 95.56 191 THR A N 1
ATOM 1486 C CA . THR A 1 191 ? -8.378 4.814 2.806 1.00 95.56 191 THR A CA 1
ATOM 1487 C C . THR A 1 191 ? -9.418 3.836 2.262 1.00 95.56 191 THR A C 1
ATOM 1489 O O . THR A 1 191 ? -10.143 3.207 3.034 1.00 95.56 191 THR A O 1
ATOM 1492 N N . ALA A 1 192 ? -9.469 3.659 0.937 1.00 93.69 192 ALA A N 1
ATOM 1493 C CA . ALA A 1 192 ? -10.353 2.695 0.294 1.00 93.69 192 ALA A CA 1
ATOM 1494 C C . ALA A 1 192 ? -10.044 1.266 0.759 1.00 93.69 192 ALA A C 1
ATOM 1496 O O . ALA A 1 192 ? -10.965 0.531 1.109 1.00 93.69 192 ALA A O 1
ATOM 1497 N N . ALA A 1 193 ? -8.766 0.887 0.855 1.00 93.19 193 ALA A N 1
ATOM 1498 C CA . ALA A 1 193 ? -8.363 -0.417 1.367 1.00 93.19 193 ALA A CA 1
ATOM 1499 C C . ALA A 1 193 ? -8.837 -0.630 2.816 1.00 93.19 193 ALA A C 1
ATOM 1501 O O . ALA A 1 193 ? -9.431 -1.661 3.120 1.00 93.19 193 ALA A O 1
ATOM 1502 N N . PHE A 1 194 ? -8.655 0.353 3.701 1.00 92.88 194 PHE A N 1
ATOM 1503 C CA . PHE A 1 194 ? -9.080 0.272 5.105 1.00 92.88 194 PHE A CA 1
ATOM 1504 C C . PHE A 1 194 ? -10.599 0.267 5.290 1.00 92.88 194 PHE A C 1
ATOM 1506 O O . PHE A 1 194 ? -11.084 -0.245 6.295 1.00 92.88 194 PHE A O 1
ATOM 1513 N N . MET A 1 195 ? -11.359 0.797 4.334 1.00 89.69 195 MET A N 1
ATOM 1514 C CA . MET A 1 195 ? -12.818 0.831 4.404 1.00 89.69 195 MET A CA 1
ATOM 1515 C C . MET A 1 195 ? -13.482 -0.385 3.743 1.00 89.69 195 MET A C 1
ATOM 1517 O O . MET A 1 195 ? -14.489 -0.884 4.239 1.00 89.69 195 MET A O 1
ATOM 1521 N N . VAL A 1 196 ? -12.937 -0.854 2.618 1.00 88.50 196 VAL A N 1
ATOM 1522 C CA . VAL A 1 196 ? -13.552 -1.885 1.768 1.00 88.50 196 VAL A CA 1
ATOM 1523 C C . VAL A 1 196 ? -13.092 -3.288 2.164 1.00 88.50 196 VAL A C 1
ATOM 1525 O O . VAL A 1 196 ? -13.891 -4.224 2.172 1.00 88.50 196 VAL A O 1
ATOM 1528 N N . VAL A 1 197 ? -11.813 -3.457 2.511 1.00 89.12 197 VAL A N 1
ATOM 1529 C CA . VAL A 1 197 ? -11.227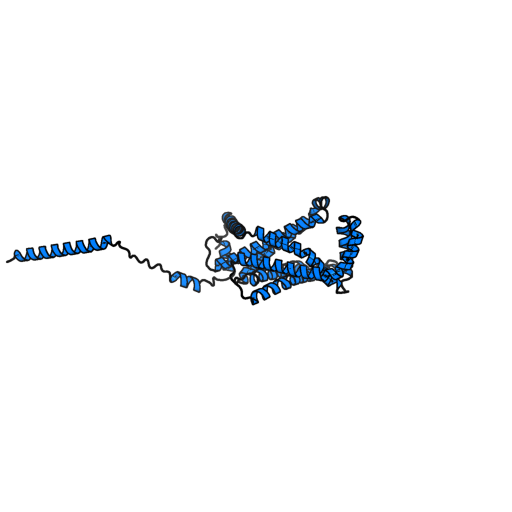 -4.786 2.732 1.00 89.12 197 VAL A CA 1
ATOM 1530 C C . VAL A 1 197 ? -11.651 -5.426 4.054 1.00 89.12 197 VAL A C 1
ATOM 1532 O O . VAL A 1 197 ? -11.993 -6.604 4.005 1.00 89.12 197 VAL A O 1
ATOM 1535 N N . PRO A 1 198 ? -11.716 -4.739 5.212 1.00 87.44 198 PRO A N 1
ATOM 1536 C CA . PRO A 1 198 ? -12.159 -5.363 6.461 1.00 87.44 198 PRO A CA 1
ATOM 1537 C C . PRO A 1 198 ? -13.661 -5.667 6.478 1.00 87.44 198 PRO A C 1
ATOM 1539 O O . PRO A 1 198 ? -14.483 -4.864 6.039 1.00 87.44 198 PRO A O 1
ATOM 1542 N N . ALA A 1 199 ? -14.060 -6.823 7.013 1.00 84.00 199 ALA A N 1
ATOM 1543 C CA . ALA A 1 199 ? -15.472 -7.195 7.161 1.00 84.00 199 ALA A CA 1
ATOM 1544 C C . ALA A 1 199 ? -16.221 -6.357 8.201 1.00 84.00 199 ALA A C 1
ATOM 1546 O O . ALA A 1 199 ? -17.451 -6.318 8.190 1.00 84.00 199 ALA A O 1
ATOM 1547 N N . ALA A 1 200 ? -15.482 -5.689 9.083 1.00 83.12 200 ALA A N 1
ATOM 1548 C CA . ALA A 1 200 ? -16.024 -4.719 10.013 1.00 83.12 200 ALA A CA 1
ATOM 1549 C C . ALA A 1 200 ? -16.367 -3.401 9.303 1.00 83.12 200 ALA A C 1
ATOM 1551 O O . ALA A 1 200 ? -15.698 -2.984 8.363 1.00 83.12 200 ALA A O 1
ATOM 1552 N N . THR A 1 201 ? -17.385 -2.701 9.798 1.00 81.81 201 THR A N 1
ATOM 1553 C CA . THR A 1 201 ? -17.717 -1.356 9.323 1.00 81.81 201 THR A CA 1
ATOM 1554 C C . THR A 1 201 ? -16.702 -0.351 9.865 1.00 81.81 201 THR A C 1
ATOM 1556 O O . THR A 1 201 ? -16.690 -0.076 11.067 1.00 81.81 201 THR A O 1
ATOM 1559 N N . VAL A 1 202 ? -15.866 0.209 8.991 1.00 86.75 202 VAL A N 1
ATOM 1560 C CA . VAL A 1 202 ? -14.881 1.243 9.344 1.00 86.75 202 VAL A CA 1
ATOM 1561 C C . VAL A 1 202 ? -15.416 2.614 8.937 1.00 86.75 202 VAL A C 1
ATOM 1563 O O . VAL A 1 202 ? -15.904 2.793 7.821 1.00 86.75 202 VAL A O 1
ATOM 1566 N N . LYS A 1 203 ? -15.352 3.597 9.842 1.00 87.50 203 LYS A N 1
ATOM 1567 C CA . LYS A 1 203 ? -15.744 4.974 9.518 1.00 87.50 203 LYS A CA 1
ATOM 1568 C C . LYS A 1 203 ? -14.707 5.607 8.594 1.00 87.50 203 LYS A C 1
ATOM 1570 O O . LYS A 1 203 ? -13.509 5.463 8.821 1.00 87.50 203 LYS A O 1
ATOM 1575 N N . PHE A 1 204 ? -15.173 6.395 7.626 1.00 89.38 204 PHE A N 1
ATOM 1576 C CA . PHE A 1 204 ? -14.302 7.101 6.681 1.00 89.38 204 PHE A CA 1
ATOM 1577 C C . PHE A 1 204 ? -13.243 7.969 7.381 1.00 89.38 204 PHE A C 1
ATOM 1579 O O . PHE A 1 204 ? -12.088 7.960 6.982 1.00 89.38 204 PHE A O 1
ATOM 1586 N N . GLN A 1 205 ? -13.609 8.665 8.461 1.00 90.94 205 GLN A N 1
ATOM 1587 C CA . GLN A 1 205 ? -12.689 9.532 9.210 1.00 90.94 205 GLN A CA 1
ATOM 1588 C C . GLN A 1 205 ? -11.557 8.751 9.897 1.00 90.94 205 GLN A C 1
ATOM 1590 O O . GLN A 1 205 ? -10.417 9.209 9.886 1.00 90.94 205 GLN A O 1
ATOM 1595 N N . ASP A 1 206 ? -11.842 7.563 10.443 1.00 90.12 206 ASP A N 1
ATOM 1596 C CA . ASP A 1 206 ? -10.806 6.708 11.041 1.00 90.12 206 ASP A CA 1
ATOM 1597 C C . ASP A 1 206 ? -9.888 6.146 9.958 1.00 90.12 206 ASP A C 1
ATOM 1599 O O . ASP A 1 206 ? -8.668 6.160 10.111 1.00 90.12 206 ASP A O 1
ATOM 1603 N N . ALA A 1 207 ? -10.482 5.680 8.852 1.00 93.12 207 ALA A N 1
ATOM 1604 C CA . ALA A 1 207 ? -9.746 5.164 7.705 1.00 93.12 207 ALA A CA 1
ATOM 1605 C C . ALA A 1 207 ? -8.828 6.236 7.104 1.00 93.12 207 ALA A C 1
ATOM 1607 O O . ALA A 1 207 ? -7.682 5.934 6.794 1.00 93.12 207 ALA A O 1
ATOM 1608 N N . LEU A 1 208 ? -9.293 7.484 7.010 1.00 95.25 208 LEU A N 1
ATOM 1609 C CA . LEU A 1 208 ? -8.506 8.608 6.511 1.00 95.25 208 LEU A CA 1
ATOM 1610 C C . LEU A 1 208 ? -7.349 8.964 7.456 1.00 95.25 208 LEU A C 1
ATOM 1612 O O . LEU A 1 208 ? -6.239 9.206 6.992 1.00 95.25 208 LEU A O 1
ATOM 1616 N N . LEU A 1 209 ? -7.579 8.963 8.775 1.00 93.69 209 LEU A N 1
ATOM 1617 C CA . LEU A 1 209 ? -6.520 9.216 9.760 1.00 93.69 209 LEU A CA 1
ATOM 1618 C C . LEU A 1 209 ? -5.448 8.118 9.716 1.00 93.69 209 LEU A C 1
ATOM 1620 O O . LEU A 1 209 ? -4.251 8.401 9.748 1.00 93.69 209 LEU A O 1
ATOM 1624 N N . GLY A 1 210 ? -5.884 6.863 9.607 1.00 94.38 210 GLY A N 1
ATOM 1625 C CA . GLY A 1 210 ? -5.005 5.718 9.421 1.00 94.38 210 GLY A CA 1
ATOM 1626 C C . GLY A 1 210 ? -4.246 5.751 8.101 1.00 94.38 210 GLY A C 1
ATOM 1627 O O . GLY A 1 210 ? -3.051 5.470 8.079 1.00 94.38 210 GLY A O 1
ATOM 1628 N N . ALA A 1 211 ? -4.904 6.136 7.009 1.00 96.88 211 ALA A N 1
ATOM 1629 C CA . ALA A 1 211 ? -4.272 6.286 5.706 1.00 96.88 211 ALA A CA 1
ATOM 1630 C C . ALA A 1 211 ? -3.221 7.396 5.717 1.00 96.88 211 ALA A C 1
ATOM 1632 O O . ALA A 1 211 ? -2.109 7.172 5.260 1.00 96.88 211 ALA A O 1
ATOM 1633 N N . ALA A 1 212 ? -3.522 8.550 6.318 1.00 96.56 212 ALA A N 1
ATOM 1634 C CA . ALA A 1 212 ? -2.549 9.624 6.491 1.00 96.56 212 ALA A CA 1
ATOM 1635 C C . ALA A 1 212 ? -1.326 9.154 7.294 1.00 96.56 212 ALA A C 1
ATOM 1637 O O . ALA A 1 212 ? -0.193 9.426 6.900 1.00 96.56 212 ALA A O 1
ATOM 1638 N N . PHE A 1 213 ? -1.544 8.398 8.377 1.00 95.81 213 PHE A N 1
ATOM 1639 C CA . PHE A 1 213 ? -0.463 7.769 9.134 1.00 95.81 213 PHE A CA 1
ATOM 1640 C C . PHE A 1 213 ? 0.389 6.864 8.230 1.00 95.81 213 PHE A C 1
ATOM 1642 O O . PHE A 1 213 ? 1.595 7.066 8.135 1.00 95.81 213 PHE A O 1
ATOM 1649 N N . VAL A 1 214 ? -0.225 5.923 7.509 1.00 97.69 214 VAL A N 1
ATOM 1650 C CA . VAL A 1 214 ? 0.476 5.002 6.596 1.00 97.69 214 VAL A CA 1
ATOM 1651 C C . VAL A 1 214 ? 1.266 5.744 5.527 1.00 97.69 214 VAL A C 1
ATOM 1653 O O . VAL A 1 214 ? 2.449 5.463 5.354 1.00 97.69 214 VAL A O 1
ATOM 1656 N N . THR A 1 215 ? 0.645 6.700 4.839 1.00 97.06 215 THR A N 1
ATOM 1657 C CA . THR A 1 215 ? 1.269 7.429 3.733 1.00 97.06 215 THR A CA 1
ATOM 1658 C C . THR A 1 215 ? 2.500 8.203 4.195 1.00 97.06 215 THR A C 1
ATOM 1660 O O . THR A 1 215 ? 3.512 8.193 3.505 1.00 97.06 215 THR A O 1
ATOM 1663 N N . ILE A 1 216 ? 2.488 8.802 5.393 1.00 96.75 216 ILE A N 1
ATOM 1664 C CA . ILE A 1 216 ? 3.686 9.459 5.945 1.00 96.75 216 ILE A CA 1
ATOM 1665 C C . ILE A 1 216 ? 4.854 8.467 6.038 1.00 96.75 216 ILE A C 1
ATOM 1667 O O . ILE A 1 216 ? 5.965 8.768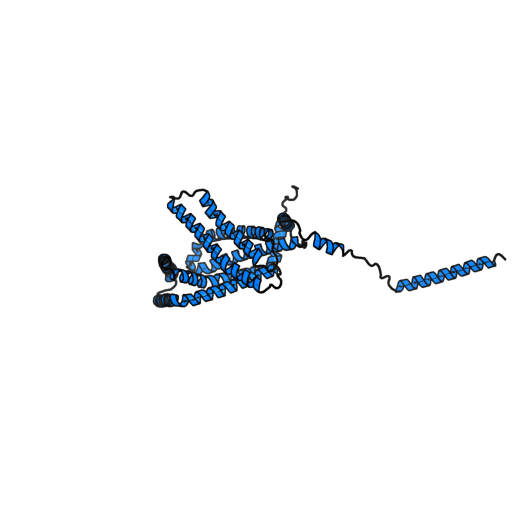 5.598 1.00 96.75 216 ILE A O 1
ATOM 1671 N N . PHE A 1 217 ? 4.615 7.273 6.581 1.00 97.38 217 PHE A N 1
ATOM 1672 C CA . PHE A 1 217 ? 5.658 6.256 6.717 1.00 97.38 217 PHE A CA 1
ATOM 1673 C C . PHE A 1 217 ? 6.062 5.635 5.376 1.00 97.38 217 PHE A C 1
ATOM 1675 O O . PHE A 1 217 ? 7.242 5.339 5.189 1.00 97.38 217 PHE A O 1
ATOM 1682 N N . LEU A 1 218 ? 5.136 5.473 4.430 1.00 96.94 218 LEU A N 1
ATOM 1683 C CA . LEU A 1 218 ? 5.447 5.009 3.078 1.00 96.94 218 LEU A CA 1
ATOM 1684 C C . LEU A 1 218 ? 6.304 6.029 2.315 1.00 96.94 218 LEU A C 1
ATOM 1686 O O . LEU A 1 218 ? 7.288 5.641 1.690 1.00 96.94 218 LEU A O 1
ATOM 1690 N N . GLU A 1 219 ? 6.029 7.329 2.429 1.00 95.44 219 GLU A N 1
ATOM 1691 C CA . GLU A 1 219 ? 6.877 8.385 1.857 1.00 95.44 219 GLU A CA 1
ATOM 1692 C C . GLU A 1 219 ? 8.285 8.399 2.470 1.00 95.44 219 GLU A C 1
ATOM 1694 O O . GLU A 1 219 ? 9.287 8.531 1.761 1.00 95.44 219 GLU A O 1
ATOM 1699 N N . ILE A 1 220 ? 8.390 8.203 3.789 1.00 96.50 220 ILE A N 1
ATOM 1700 C CA . ILE A 1 220 ? 9.684 8.042 4.466 1.00 96.50 220 ILE A CA 1
ATOM 1701 C C . ILE A 1 220 ? 10.402 6.785 3.950 1.00 96.50 220 ILE A C 1
ATOM 1703 O O . ILE A 1 220 ? 11.581 6.856 3.603 1.00 96.50 220 ILE A O 1
ATOM 1707 N N . SER A 1 221 ? 9.695 5.658 3.833 1.00 96.62 221 SER A N 1
ATOM 1708 C CA . SER A 1 221 ? 10.219 4.394 3.299 1.00 96.62 221 SER A CA 1
ATOM 1709 C C . SER A 1 221 ? 10.767 4.559 1.877 1.00 96.62 221 SER A C 1
ATOM 1711 O O . SER A 1 221 ? 11.881 4.115 1.599 1.00 96.62 221 SER A O 1
ATOM 1713 N N . LYS A 1 222 ? 10.052 5.263 0.985 1.00 93.69 222 LYS A N 1
ATOM 1714 C CA . LYS A 1 222 ? 10.511 5.568 -0.385 1.00 93.69 222 LYS A CA 1
ATOM 1715 C C . LYS A 1 222 ? 11.816 6.361 -0.389 1.00 93.69 222 LYS A C 1
ATOM 1717 O O . LYS A 1 222 ? 12.732 6.033 -1.141 1.00 93.69 222 LYS A O 1
ATOM 1722 N N . LYS A 1 223 ? 11.922 7.390 0.459 1.00 93.06 223 LYS A N 1
ATOM 1723 C CA . LYS A 1 223 ? 13.138 8.213 0.570 1.00 93.06 223 LYS A CA 1
ATOM 1724 C C . LYS A 1 223 ? 14.319 7.405 1.101 1.00 93.06 223 LYS A C 1
ATOM 1726 O O . LYS A 1 223 ? 15.398 7.471 0.519 1.00 93.06 223 LYS A O 1
ATOM 1731 N N . ILE A 1 224 ? 14.106 6.616 2.157 1.00 93.75 224 ILE A N 1
ATOM 1732 C CA . ILE A 1 224 ? 15.132 5.727 2.722 1.00 93.75 224 ILE A CA 1
ATOM 1733 C C . ILE A 1 224 ? 15.606 4.730 1.663 1.00 93.75 224 ILE A C 1
ATOM 1735 O O . ILE A 1 224 ? 16.808 4.568 1.475 1.00 93.75 224 ILE A O 1
ATOM 1739 N N . PHE A 1 225 ? 14.679 4.103 0.940 1.00 93.81 225 PHE A N 1
ATOM 1740 C CA . PHE A 1 225 ? 15.006 3.146 -0.113 1.00 93.81 225 PHE A CA 1
ATOM 1741 C C . PHE A 1 225 ? 15.788 3.787 -1.263 1.00 93.81 225 PHE A C 1
ATOM 1743 O O . PHE A 1 225 ? 16.778 3.220 -1.715 1.00 93.81 225 PHE A O 1
ATOM 1750 N N . SER A 1 226 ? 15.402 4.995 -1.684 1.00 91.12 226 SER A N 1
ATOM 1751 C CA . SER A 1 226 ? 16.127 5.757 -2.706 1.00 91.12 226 SER A CA 1
ATOM 1752 C C . SER A 1 226 ? 17.580 6.017 -2.295 1.00 91.12 226 SER A C 1
ATOM 1754 O O . SER A 1 226 ? 18.504 5.676 -3.030 1.00 91.12 226 SER A O 1
ATOM 1756 N N . VAL A 1 227 ? 17.805 6.523 -1.077 1.00 91.12 227 VAL A N 1
ATOM 1757 C CA . VAL A 1 227 ? 19.163 6.746 -0.550 1.00 91.12 227 VAL A CA 1
ATOM 1758 C C . VAL A 1 227 ? 19.933 5.430 -0.431 1.00 91.12 227 VAL A C 1
ATOM 1760 O O . VAL A 1 227 ? 21.109 5.377 -0.784 1.00 91.12 227 VAL A O 1
ATOM 1763 N N . PHE A 1 228 ? 19.287 4.359 0.030 1.00 88.50 228 PHE A N 1
ATOM 1764 C CA . PHE A 1 228 ? 19.917 3.048 0.168 1.00 88.50 228 PHE A CA 1
ATOM 1765 C C . PHE A 1 228 ? 20.420 2.505 -1.175 1.00 88.50 228 PHE A C 1
ATOM 1767 O O . PHE A 1 228 ? 21.585 2.130 -1.277 1.00 88.50 228 PHE A O 1
ATOM 1774 N N . VAL A 1 229 ? 19.574 2.515 -2.211 1.00 86.38 229 VAL A N 1
ATOM 1775 C CA . VAL A 1 229 ? 19.919 2.001 -3.547 1.00 86.38 229 VAL A CA 1
ATOM 1776 C C . VAL A 1 229 ? 21.036 2.822 -4.196 1.00 86.38 229 VAL A C 1
ATOM 1778 O O . VAL A 1 229 ? 21.934 2.245 -4.804 1.00 86.38 229 VAL A O 1
ATOM 1781 N N . LEU A 1 230 ? 21.045 4.148 -4.020 1.00 84.25 230 LEU A N 1
ATOM 1782 C CA . LEU A 1 230 ? 22.100 5.015 -4.566 1.00 84.25 230 LEU A CA 1
ATOM 1783 C C . LEU A 1 230 ? 23.486 4.754 -3.949 1.00 84.25 230 LEU A C 1
ATOM 1785 O O . LEU A 1 230 ? 24.498 4.995 -4.600 1.00 84.25 230 LEU A O 1
ATOM 1789 N N . ASN A 1 231 ? 23.541 4.238 -2.719 1.00 82.81 231 ASN A N 1
ATOM 1790 C CA . ASN A 1 231 ? 24.787 3.925 -2.011 1.00 82.81 231 ASN A CA 1
ATOM 1791 C C . ASN A 1 231 ? 25.141 2.423 -2.049 1.00 82.81 231 ASN A C 1
ATOM 1793 O O . ASN A 1 231 ? 26.069 1.981 -1.373 1.00 82.81 231 ASN A O 1
ATOM 1797 N N . PHE A 1 232 ? 24.419 1.618 -2.834 1.00 75.69 232 PHE A N 1
ATOM 1798 C CA . PHE A 1 232 ? 24.482 0.151 -2.815 1.00 75.69 232 PHE A CA 1
ATOM 1799 C C . PHE A 1 232 ? 25.667 -0.461 -3.607 1.00 75.69 232 PHE A C 1
ATOM 1801 O O . PHE A 1 232 ? 25.690 -1.659 -3.896 1.00 75.69 232 PHE A O 1
ATOM 1808 N N . SER A 1 233 ? 26.685 0.336 -3.951 1.00 64.25 233 SER A N 1
ATOM 1809 C CA . SER A 1 233 ? 27.767 -0.038 -4.881 1.00 64.25 233 SER A CA 1
ATOM 1810 C C . SER A 1 233 ? 28.596 -1.257 -4.445 1.00 64.25 233 SER A C 1
ATOM 1812 O O . SER A 1 233 ? 29.004 -2.048 -5.293 1.00 64.25 233 SER A O 1
ATOM 1814 N N . GLY A 1 234 ? 28.810 -1.466 -3.142 1.00 65.94 234 GLY A N 1
ATOM 1815 C CA . GLY A 1 234 ? 29.632 -2.576 -2.633 1.00 65.94 234 GLY A CA 1
ATOM 1816 C C . GLY A 1 234 ? 28.991 -3.967 -2.756 1.00 65.94 234 GLY A C 1
ATOM 1817 O O . GLY A 1 234 ? 29.684 -4.944 -3.025 1.00 65.94 234 GLY A O 1
ATOM 1818 N N . TYR A 1 235 ? 27.666 -4.078 -2.611 1.00 65.00 235 TYR A N 1
ATOM 1819 C CA . TYR A 1 235 ? 26.960 -5.368 -2.704 1.00 65.00 235 TYR A CA 1
ATOM 1820 C C . TYR A 1 235 ? 26.761 -5.831 -4.153 1.00 65.00 235 TYR A C 1
ATOM 1822 O O . TYR A 1 235 ? 26.739 -7.035 -4.425 1.00 65.00 235 TYR A O 1
ATOM 1830 N N . GLN A 1 236 ? 26.661 -4.885 -5.091 1.00 66.62 236 GLN A N 1
ATOM 1831 C CA . GLN A 1 236 ? 26.563 -5.169 -6.523 1.00 66.62 236 GLN A CA 1
ATOM 1832 C C . GLN A 1 236 ? 27.839 -5.829 -7.071 1.00 66.62 236 GLN A C 1
ATOM 1834 O O . GLN A 1 236 ? 27.747 -6.663 -7.967 1.00 66.62 236 GLN A O 1
ATOM 1839 N N . MET A 1 237 ? 29.015 -5.527 -6.505 1.00 64.69 237 MET A N 1
ATOM 1840 C CA . MET A 1 237 ? 30.289 -6.133 -6.925 1.00 64.69 237 MET A CA 1
ATOM 1841 C C . MET A 1 237 ? 30.385 -7.630 -6.597 1.00 64.69 237 MET A C 1
ATOM 1843 O O . MET A 1 237 ? 31.029 -8.369 -7.333 1.00 64.69 237 MET A O 1
ATOM 1847 N N . ALA A 1 238 ? 29.741 -8.085 -5.516 1.00 71.06 238 ALA A N 1
ATOM 1848 C CA . ALA A 1 238 ? 29.804 -9.480 -5.074 1.00 71.06 238 ALA A CA 1
ATOM 1849 C C . ALA A 1 238 ? 28.720 -10.373 -5.706 1.00 71.06 238 ALA A C 1
ATOM 1851 O O . ALA A 1 238 ? 28.982 -11.535 -6.000 1.00 71.06 238 ALA A O 1
ATOM 1852 N N . TYR A 1 239 ? 27.505 -9.843 -5.907 1.00 69.56 239 TYR A N 1
ATOM 1853 C CA . TYR A 1 239 ? 26.333 -10.633 -6.325 1.00 69.56 239 TYR A CA 1
ATOM 1854 C C . TYR A 1 239 ? 25.676 -10.154 -7.632 1.00 69.56 239 TYR A C 1
ATOM 1856 O O . TYR A 1 239 ? 24.691 -10.745 -8.081 1.00 69.56 239 TYR A O 1
ATOM 1864 N N . GLY A 1 240 ? 26.190 -9.093 -8.264 1.00 72.56 240 GLY A N 1
ATOM 1865 C CA . GLY A 1 240 ? 25.660 -8.567 -9.523 1.00 72.56 240 GLY A CA 1
ATOM 1866 C C . GLY A 1 240 ? 24.169 -8.213 -9.446 1.00 72.56 240 GLY A C 1
ATOM 1867 O O . GLY A 1 240 ? 23.675 -7.728 -8.426 1.00 72.56 240 GLY A O 1
ATOM 1868 N N . ALA A 1 241 ? 23.428 -8.489 -10.523 1.00 72.00 241 ALA A N 1
ATOM 1869 C CA . ALA A 1 241 ? 21.991 -8.214 -10.615 1.00 72.00 241 ALA A CA 1
ATOM 1870 C C . ALA A 1 241 ? 21.136 -9.000 -9.595 1.00 72.00 241 ALA A C 1
ATOM 1872 O O . ALA A 1 241 ? 20.040 -8.560 -9.244 1.00 72.00 241 ALA A O 1
ATOM 1873 N N . LEU A 1 242 ? 21.629 -10.131 -9.070 1.00 76.69 242 LEU A N 1
ATOM 1874 C CA . LEU A 1 242 ? 20.903 -10.939 -8.080 1.00 76.69 242 LEU A CA 1
ATOM 1875 C C . LEU A 1 242 ? 20.760 -10.224 -6.729 1.00 76.69 242 LEU A C 1
ATOM 1877 O O . LEU A 1 242 ? 19.804 -10.492 -6.000 1.00 76.69 242 LEU A O 1
ATOM 1881 N N . ALA A 1 243 ? 21.641 -9.266 -6.420 1.00 80.50 243 ALA A N 1
ATOM 1882 C CA . ALA A 1 243 ? 21.561 -8.459 -5.202 1.00 80.50 243 ALA A CA 1
ATOM 1883 C C . ALA A 1 243 ? 20.271 -7.619 -5.119 1.00 80.50 243 ALA A C 1
ATOM 1885 O O . ALA A 1 243 ? 19.827 -7.268 -4.026 1.00 80.50 243 ALA A O 1
ATOM 1886 N N . ALA A 1 244 ? 19.638 -7.327 -6.261 1.00 81.62 244 ALA A N 1
ATOM 1887 C CA . ALA A 1 244 ? 18.400 -6.559 -6.310 1.00 81.62 244 ALA A CA 1
ATOM 1888 C C . ALA A 1 244 ? 17.214 -7.304 -5.674 1.00 81.62 244 ALA A C 1
ATOM 1890 O O . ALA A 1 244 ? 16.339 -6.663 -5.093 1.00 81.62 244 ALA A O 1
ATOM 1891 N N . ILE A 1 245 ? 17.180 -8.643 -5.743 1.00 85.50 245 ILE A N 1
ATOM 1892 C CA . ILE A 1 245 ? 16.025 -9.431 -5.281 1.00 85.50 245 ILE A CA 1
ATOM 1893 C C . ILE A 1 245 ? 15.864 -9.346 -3.753 1.00 85.50 245 ILE A C 1
ATOM 1895 O O . ILE A 1 245 ? 14.787 -8.940 -3.310 1.00 85.50 245 ILE A O 1
ATOM 1899 N N . PRO A 1 246 ? 16.881 -9.653 -2.918 1.00 87.38 246 PRO A N 1
ATOM 1900 C CA . PRO A 1 246 ? 16.738 -9.554 -1.464 1.00 87.38 246 PRO A CA 1
ATOM 1901 C C . PRO A 1 246 ? 16.499 -8.118 -0.984 1.00 87.38 246 PRO A C 1
ATOM 1903 O O . PRO A 1 246 ? 15.744 -7.897 -0.040 1.00 87.38 246 PRO A O 1
ATOM 1906 N N . VAL A 1 247 ? 17.104 -7.132 -1.650 1.00 89.81 247 VAL A N 1
ATOM 1907 C CA . VAL A 1 247 ? 16.909 -5.709 -1.336 1.00 89.81 247 VAL A CA 1
ATOM 1908 C C . VAL A 1 247 ? 15.469 -5.283 -1.594 1.00 89.81 247 VAL A C 1
ATOM 1910 O O . VAL A 1 247 ? 14.830 -4.686 -0.725 1.00 89.81 247 VAL A O 1
ATOM 1913 N N . LEU A 1 248 ? 14.933 -5.629 -2.766 1.00 91.00 248 LEU A N 1
ATOM 1914 C CA . LEU A 1 248 ? 13.545 -5.348 -3.107 1.00 91.00 248 LEU A CA 1
ATOM 1915 C C . LEU A 1 248 ? 12.591 -6.092 -2.165 1.00 91.00 248 LEU A C 1
ATOM 1917 O O . LEU A 1 248 ? 11.599 -5.518 -1.718 1.00 91.00 248 LEU A O 1
ATOM 1921 N N . MET A 1 249 ? 12.920 -7.337 -1.808 1.00 93.12 249 MET A N 1
ATOM 1922 C CA . MET A 1 249 ? 12.155 -8.131 -0.847 1.00 93.12 249 MET A CA 1
ATOM 1923 C C . MET A 1 249 ? 12.046 -7.450 0.509 1.00 93.12 249 MET A C 1
ATOM 1925 O O . MET A 1 249 ? 10.950 -7.346 1.061 1.00 93.12 249 MET A O 1
ATOM 1929 N N . LEU A 1 250 ? 13.173 -6.966 1.027 1.00 93.44 250 LEU A N 1
ATOM 1930 C CA . LEU A 1 250 ? 13.225 -6.256 2.295 1.00 93.44 250 LEU A CA 1
ATOM 1931 C C . LEU A 1 250 ? 12.393 -4.971 2.245 1.00 93.44 250 LEU A C 1
ATOM 1933 O O . LEU A 1 250 ? 11.656 -4.678 3.185 1.00 93.44 250 LEU A O 1
ATOM 1937 N N . TRP A 1 251 ? 12.461 -4.223 1.144 1.00 95.62 251 TRP A N 1
ATOM 1938 C CA . TRP A 1 251 ? 11.685 -2.995 1.000 1.00 95.62 251 TRP A CA 1
ATOM 1939 C C . TRP A 1 251 ? 10.176 -3.252 0.945 1.00 95.62 251 TRP A C 1
ATOM 1941 O O . TRP A 1 251 ? 9.410 -2.611 1.665 1.00 95.62 251 TRP A O 1
ATOM 1951 N N . ILE A 1 252 ? 9.740 -4.240 0.159 1.00 95.88 252 ILE A N 1
ATOM 1952 C CA . ILE A 1 252 ? 8.333 -4.657 0.103 1.00 95.88 252 ILE A CA 1
ATOM 1953 C C . ILE A 1 252 ? 7.861 -5.138 1.484 1.00 95.88 252 ILE A C 1
ATOM 1955 O O . ILE A 1 252 ? 6.763 -4.787 1.914 1.00 95.88 252 ILE A O 1
ATOM 1959 N N . TYR A 1 253 ? 8.693 -5.895 2.202 1.00 96.25 253 TYR A 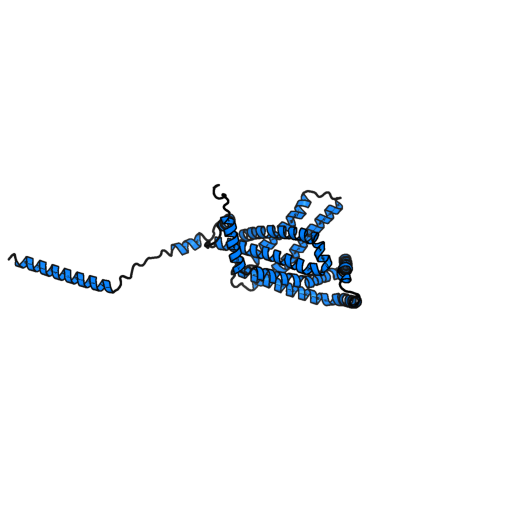N 1
ATOM 1960 C CA . TYR A 1 253 ? 8.414 -6.327 3.572 1.00 96.25 253 TYR A CA 1
ATOM 1961 C C . TYR A 1 253 ? 8.192 -5.148 4.526 1.00 96.25 253 TYR A C 1
ATOM 1963 O O . TYR A 1 253 ? 7.208 -5.145 5.266 1.00 96.25 253 TYR A O 1
ATOM 1971 N N . ILE A 1 254 ? 9.047 -4.123 4.472 1.00 96.38 254 ILE A N 1
ATOM 1972 C CA . ILE A 1 254 ? 8.893 -2.899 5.274 1.00 96.38 254 ILE A CA 1
ATOM 1973 C C . ILE A 1 254 ? 7.590 -2.168 4.915 1.00 96.38 254 ILE A C 1
ATOM 1975 O O . ILE A 1 254 ? 6.861 -1.745 5.811 1.00 96.38 254 ILE A O 1
ATOM 1979 N N . ASN A 1 255 ? 7.249 -2.061 3.629 1.00 97.31 255 ASN A N 1
ATOM 1980 C CA . ASN A 1 255 ? 6.007 -1.413 3.198 1.00 97.31 255 ASN A CA 1
ATOM 1981 C C . ASN A 1 255 ? 4.762 -2.162 3.700 1.00 97.31 255 ASN A C 1
ATOM 1983 O O . ASN A 1 255 ? 3.835 -1.531 4.208 1.00 97.31 255 ASN A O 1
ATOM 1987 N N . TRP A 1 256 ? 4.750 -3.498 3.641 1.00 96.81 256 TRP A N 1
ATOM 1988 C CA . TRP A 1 256 ? 3.653 -4.288 4.211 1.00 96.81 256 TRP A CA 1
ATOM 1989 C C . TRP A 1 256 ? 3.548 -4.133 5.726 1.00 96.81 256 TRP A C 1
ATOM 1991 O O . TRP A 1 256 ? 2.441 -4.008 6.247 1.00 96.81 256 TRP A O 1
ATOM 2001 N N . TRP A 1 257 ? 4.678 -4.065 6.430 1.00 95.25 257 TRP A N 1
ATOM 2002 C CA . TRP A 1 257 ? 4.702 -3.739 7.856 1.00 95.25 257 TRP A CA 1
ATOM 2003 C C . TRP A 1 257 ? 4.024 -2.406 8.158 1.00 95.25 257 TRP A C 1
ATOM 2005 O O . TRP A 1 257 ? 3.171 -2.340 9.040 1.00 95.25 257 TRP A O 1
ATOM 2015 N N . ILE A 1 258 ? 4.370 -1.356 7.412 1.00 96.69 258 ILE A N 1
ATOM 2016 C CA . ILE A 1 258 ? 3.791 -0.020 7.581 1.00 96.69 258 ILE A CA 1
ATOM 2017 C C . ILE A 1 258 ? 2.270 -0.062 7.380 1.00 96.69 258 ILE A C 1
ATOM 2019 O O . ILE A 1 258 ? 1.523 0.454 8.214 1.00 96.69 258 ILE A O 1
ATOM 2023 N N . VAL A 1 259 ? 1.802 -0.722 6.315 1.00 96.62 259 VAL A N 1
ATOM 2024 C CA . VAL A 1 259 ? 0.367 -0.856 6.013 1.00 96.62 259 VAL A CA 1
ATOM 2025 C C . VAL A 1 259 ? -0.368 -1.622 7.115 1.00 96.62 259 VAL A C 1
ATOM 2027 O O . VAL A 1 259 ? -1.425 -1.177 7.560 1.00 96.62 259 VAL A O 1
ATOM 2030 N N . LEU A 1 260 ? 0.182 -2.742 7.596 1.00 95.31 260 LEU A N 1
ATOM 2031 C CA . LEU A 1 260 ? -0.445 -3.555 8.644 1.00 95.31 260 LEU A CA 1
ATOM 2032 C C . LEU A 1 260 ? -0.471 -2.847 10.006 1.00 95.31 260 LEU A C 1
ATOM 2034 O O . LEU A 1 260 ? -1.476 -2.911 10.713 1.00 95.31 260 LEU A O 1
ATOM 2038 N N . VAL A 1 261 ? 0.591 -2.122 10.364 1.00 94.50 261 VAL A N 1
ATOM 2039 C CA . VAL A 1 261 ? 0.613 -1.300 11.585 1.00 94.50 261 VAL A CA 1
ATOM 2040 C C . VAL A 1 261 ? -0.404 -0.160 11.487 1.00 94.50 261 VAL A C 1
ATOM 2042 O O . VAL A 1 261 ? -1.125 0.112 12.446 1.00 94.50 261 VAL A O 1
ATOM 2045 N N . GLY A 1 262 ? -0.529 0.479 10.323 1.00 94.81 262 GLY A N 1
ATOM 2046 C CA . GLY A 1 262 ? -1.555 1.494 10.090 1.00 94.81 262 GLY A CA 1
ATOM 2047 C C . GLY A 1 262 ? -2.983 0.946 10.116 1.00 94.81 262 GLY A C 1
ATOM 2048 O O . GLY A 1 262 ? -3.894 1.598 10.633 1.00 94.81 262 GLY A O 1
ATOM 2049 N N . ALA A 1 263 ? -3.185 -0.278 9.632 1.00 94.38 263 ALA A N 1
ATOM 2050 C CA . ALA A 1 263 ? -4.450 -0.990 9.758 1.00 94.38 263 ALA A CA 1
ATOM 2051 C C . ALA A 1 263 ? -4.804 -1.226 11.235 1.00 94.38 263 ALA A C 1
ATOM 2053 O O . ALA A 1 263 ? -5.920 -0.944 11.668 1.00 94.38 263 ALA A O 1
ATOM 2054 N N . GLU A 1 264 ? -3.839 -1.657 12.045 1.00 92.44 264 GLU A N 1
ATOM 2055 C CA . GLU A 1 264 ? -4.027 -1.855 13.481 1.00 92.44 264 GLU A CA 1
ATOM 2056 C C . GLU A 1 264 ? -4.286 -0.546 14.246 1.00 92.44 264 GLU A C 1
ATOM 2058 O O . GLU A 1 264 ? -5.136 -0.495 15.146 1.00 92.44 264 GLU A O 1
ATOM 2063 N N . PHE A 1 265 ? -3.605 0.533 13.856 1.00 92.56 265 PHE A N 1
ATOM 2064 C CA . PHE A 1 265 ? -3.874 1.885 14.340 1.00 92.56 265 PHE A CA 1
ATOM 2065 C C . PHE A 1 265 ? -5.330 2.283 14.050 1.00 92.56 265 PHE A C 1
ATOM 2067 O O . PHE A 1 265 ? -6.062 2.667 14.965 1.00 92.56 265 PHE A O 1
ATOM 2074 N N . THR A 1 266 ? -5.787 2.084 12.812 1.00 93.12 266 THR A N 1
ATOM 2075 C CA . THR A 1 266 ? -7.162 2.375 12.371 1.00 93.12 266 THR A CA 1
ATOM 2076 C C . THR A 1 266 ? -8.198 1.543 13.129 1.00 93.12 266 THR A C 1
ATOM 2078 O O . THR A 1 266 ? -9.187 2.073 13.637 1.00 93.12 266 THR A O 1
ATOM 2081 N N . ALA A 1 267 ? -7.962 0.237 13.266 1.00 89.94 267 ALA A N 1
ATOM 2082 C CA . ALA A 1 267 ? -8.837 -0.666 14.008 1.00 89.94 267 ALA A CA 1
ATOM 2083 C C . ALA A 1 267 ? -8.953 -0.265 15.486 1.00 89.94 267 ALA A C 1
ATOM 2085 O O . ALA A 1 267 ? -10.030 -0.349 16.080 1.00 89.94 267 ALA A O 1
ATOM 2086 N N . THR A 1 268 ? -7.860 0.217 16.083 1.00 89.00 268 THR A N 1
ATOM 2087 C CA . THR A 1 268 ? -7.845 0.681 17.475 1.00 89.00 268 THR A CA 1
ATOM 2088 C C . THR A 1 268 ? -8.731 1.912 17.680 1.00 89.00 268 THR A C 1
ATOM 2090 O O . THR A 1 268 ? -9.453 1.958 18.676 1.00 89.00 268 THR A O 1
ATOM 2093 N N . LEU A 1 269 ? -8.760 2.865 16.739 1.00 87.75 269 LEU A N 1
ATOM 2094 C CA . LEU A 1 269 ? -9.670 4.024 16.803 1.00 87.75 269 LEU A CA 1
ATOM 2095 C C . LEU A 1 269 ? -11.145 3.589 16.814 1.00 87.75 269 LEU A C 1
ATOM 2097 O O . LEU A 1 269 ? -11.947 4.105 17.597 1.00 87.75 269 LEU A O 1
ATOM 2101 N N . GLY A 1 270 ? -11.488 2.578 16.010 1.00 85.19 270 GLY A N 1
ATOM 2102 C CA . GLY A 1 270 ? -12.818 1.965 16.014 1.00 85.19 270 GLY A CA 1
ATOM 2103 C C . GLY A 1 270 ? -13.171 1.308 17.355 1.00 85.19 270 GLY A C 1
ATOM 2104 O O . GLY A 1 270 ? -14.278 1.494 17.864 1.00 85.19 270 GLY A O 1
ATOM 2105 N N . ILE A 1 271 ? -12.220 0.591 17.967 1.00 83.56 271 ILE A N 1
ATOM 2106 C CA . ILE A 1 271 ? -12.406 -0.079 19.267 1.00 83.56 271 ILE A CA 1
ATOM 2107 C C . ILE A 1 271 ? -12.632 0.934 20.392 1.00 83.56 271 ILE A C 1
ATOM 2109 O O . ILE A 1 271 ? -13.581 0.771 21.159 1.00 83.56 271 ILE A O 1
ATOM 2113 N N . VAL A 1 272 ? -11.840 2.008 20.457 1.00 83.94 272 VAL A N 1
ATOM 2114 C CA . VAL A 1 272 ? -12.058 3.094 21.430 1.00 83.94 272 VAL A CA 1
ATOM 2115 C C . VAL A 1 272 ? -13.486 3.621 21.326 1.00 83.94 2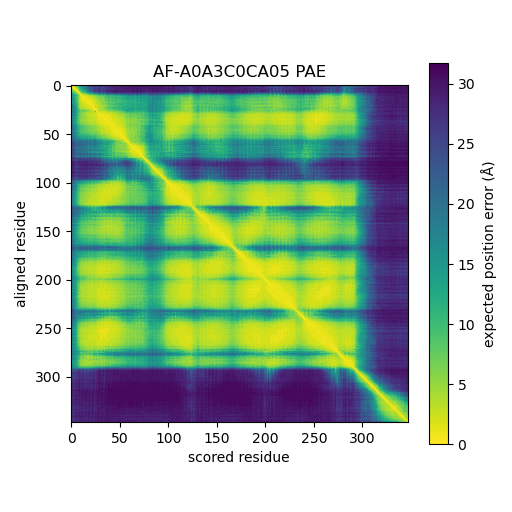72 VAL A C 1
ATOM 2117 O O . VAL A 1 272 ? -14.176 3.777 22.334 1.00 83.94 272 VAL A O 1
ATOM 2120 N N . ARG A 1 273 ? -13.959 3.862 20.099 1.00 76.69 273 ARG A N 1
ATOM 2121 C CA . ARG A 1 273 ? -15.288 4.435 19.876 1.00 76.69 273 ARG A CA 1
ATOM 2122 C C . ARG A 1 273 ? -16.426 3.473 20.217 1.00 76.69 273 ARG A C 1
ATOM 2124 O O . ARG A 1 273 ? -17.521 3.931 20.534 1.00 76.69 273 ARG A O 1
ATOM 2131 N N . SER A 1 274 ? -16.169 2.165 20.224 1.00 75.44 274 SER A N 1
ATOM 2132 C CA . SER A 1 274 ? -17.121 1.163 20.727 1.00 75.44 274 SER A CA 1
ATOM 2133 C C . SER A 1 274 ? -17.330 1.218 22.253 1.00 75.44 274 SER A C 1
ATOM 2135 O O . SER A 1 274 ? -18.170 0.495 22.783 1.00 75.44 274 SER A O 1
ATOM 2137 N N . GLY A 1 275 ? -16.600 2.091 22.964 1.00 72.44 275 GLY A N 1
ATOM 2138 C CA . GLY A 1 275 ? -16.657 2.249 24.420 1.00 72.44 275 GLY A CA 1
ATOM 2139 C C . GLY A 1 275 ? -15.693 1.332 25.172 1.00 72.44 275 GLY A C 1
ATOM 2140 O O . GLY A 1 275 ? -15.697 1.316 26.401 1.00 72.44 275 GLY A O 1
ATOM 2141 N N . ASN A 1 276 ? -14.862 0.574 24.450 1.00 74.62 276 ASN A N 1
ATOM 2142 C CA . ASN A 1 276 ? -13.833 -0.274 25.033 1.00 74.62 276 ASN A CA 1
ATOM 2143 C C . ASN A 1 276 ? -12.475 0.438 24.995 1.00 74.62 276 ASN A C 1
ATOM 2145 O O . ASN A 1 276 ? -11.705 0.299 24.047 1.00 74.62 276 ASN A O 1
ATOM 2149 N N . TRP A 1 277 ? -12.208 1.231 26.028 1.00 71.62 277 TRP A N 1
ATOM 2150 C CA . TRP A 1 277 ? -10.959 1.980 26.213 1.00 71.62 277 TRP A CA 1
ATOM 2151 C C . TRP A 1 277 ? -9.993 1.321 27.209 1.00 71.62 277 TRP A C 1
ATOM 2153 O O . TRP A 1 277 ? -8.950 1.894 27.522 1.00 71.62 277 TRP A O 1
ATOM 2163 N N . GLU A 1 278 ? -10.308 0.126 27.721 1.00 73.38 278 GLU A N 1
ATOM 2164 C CA . GLU A 1 278 ? -9.447 -0.562 28.688 1.00 73.38 278 GLU A CA 1
ATOM 2165 C C . GLU A 1 278 ? -8.086 -0.912 28.061 1.00 73.38 278 GLU A C 1
ATOM 2167 O O . GLU A 1 278 ? -7.989 -1.660 27.088 1.00 73.38 278 GLU A O 1
ATOM 2172 N N . GLY A 1 279 ? -7.013 -0.348 28.625 1.00 75.31 279 GLY A N 1
ATOM 2173 C CA . GLY A 1 279 ? -5.639 -0.583 28.174 1.00 75.31 279 GLY A CA 1
ATOM 2174 C C . GLY A 1 279 ? -5.245 0.125 26.873 1.00 75.31 279 GLY A C 1
ATOM 2175 O O . GLY A 1 279 ? -4.237 -0.259 26.277 1.00 75.31 279 GLY A O 1
ATOM 2176 N N . ILE A 1 280 ? -6.014 1.125 26.419 1.00 82.25 280 ILE A N 1
ATOM 2177 C CA . ILE A 1 280 ? -5.685 1.937 25.239 1.00 82.25 280 ILE A CA 1
ATOM 2178 C C . ILE A 1 280 ? -5.020 3.260 25.673 1.00 82.25 280 ILE A C 1
ATOM 2180 O O . ILE A 1 280 ? -5.550 3.930 26.560 1.00 82.25 280 ILE A O 1
ATOM 2184 N N . PRO A 1 281 ? -3.903 3.682 25.042 1.00 83.56 281 PRO A N 1
ATOM 2185 C CA . PRO A 1 281 ? -3.222 4.928 25.392 1.00 83.56 281 P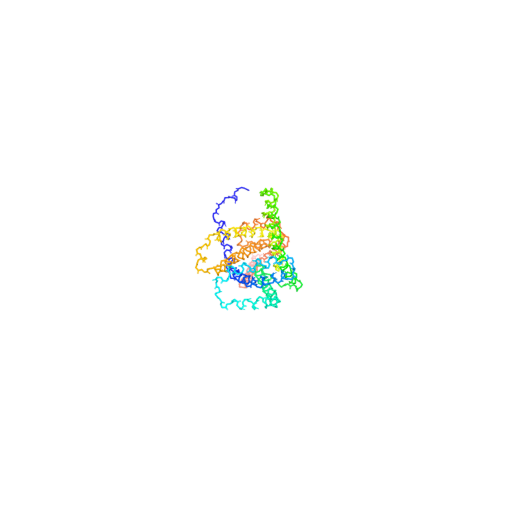RO A CA 1
ATOM 2186 C C . PRO A 1 281 ? -4.122 6.176 25.248 1.00 83.56 281 PRO A C 1
ATOM 2188 O O . PRO A 1 281 ? -4.861 6.274 24.260 1.00 83.56 281 PRO A O 1
ATOM 2191 N N . PRO A 1 282 ? -4.005 7.190 26.133 1.00 81.06 282 PRO A N 1
ATOM 2192 C CA . PRO A 1 282 ? -4.874 8.378 26.135 1.00 81.06 282 PRO A CA 1
ATOM 2193 C C . PRO A 1 282 ? -4.917 9.156 24.811 1.00 81.06 282 PRO A C 1
ATOM 2195 O O . PRO A 1 282 ? -5.957 9.677 24.416 1.00 81.06 282 PRO A O 1
ATOM 2198 N N . PHE A 1 283 ? -3.806 9.209 24.081 1.00 82.69 283 PHE A N 1
ATOM 2199 C CA . PHE A 1 283 ? -3.736 9.871 22.774 1.00 82.69 283 PHE A CA 1
ATOM 2200 C C . PHE A 1 283 ? -4.605 9.212 21.705 1.00 82.69 283 PHE A C 1
ATOM 2202 O O . PHE A 1 283 ? -5.228 9.913 20.916 1.00 82.69 283 PHE A O 1
ATOM 2209 N N . MET A 1 284 ? -4.698 7.878 21.691 1.00 82.75 284 MET A N 1
ATOM 2210 C CA . MET A 1 284 ? -5.596 7.185 20.760 1.00 82.75 284 MET A CA 1
ATOM 2211 C C . MET A 1 284 ? -7.054 7.528 21.077 1.00 82.75 284 MET A C 1
ATOM 2213 O O . MET A 1 284 ? -7.865 7.677 20.166 1.00 82.75 284 MET A O 1
ATOM 2217 N N . VAL A 1 285 ? -7.372 7.726 22.363 1.00 82.56 285 VAL A N 1
ATOM 2218 C CA . VAL A 1 285 ? -8.689 8.202 22.803 1.00 82.56 285 VAL A CA 1
ATOM 2219 C C . VAL A 1 285 ? -8.955 9.628 22.330 1.00 82.56 285 VAL A C 1
ATOM 2221 O O . VAL A 1 285 ? -10.024 9.916 21.798 1.00 82.56 285 VAL A O 1
ATOM 2224 N N . TYR A 1 286 ? -7.964 10.508 22.446 1.00 83.88 286 TYR A N 1
ATOM 2225 C CA . TYR A 1 286 ? -8.047 11.874 21.938 1.00 83.88 286 TYR A CA 1
ATOM 2226 C C . TYR A 1 286 ? -8.267 11.927 20.418 1.00 83.88 286 TYR A C 1
ATOM 2228 O O . TYR A 1 286 ? -9.184 12.605 19.955 1.00 83.88 286 TYR A O 1
ATOM 2236 N N . LEU A 1 287 ? -7.494 11.162 19.642 1.00 84.31 287 LEU A N 1
ATOM 2237 C CA . LEU A 1 287 ? -7.645 11.077 18.186 1.00 84.31 287 LEU A CA 1
ATOM 2238 C C . LEU A 1 287 ? -9.009 10.516 17.765 1.00 84.31 287 LEU A C 1
ATOM 2240 O O . LEU A 1 287 ? -9.632 11.026 1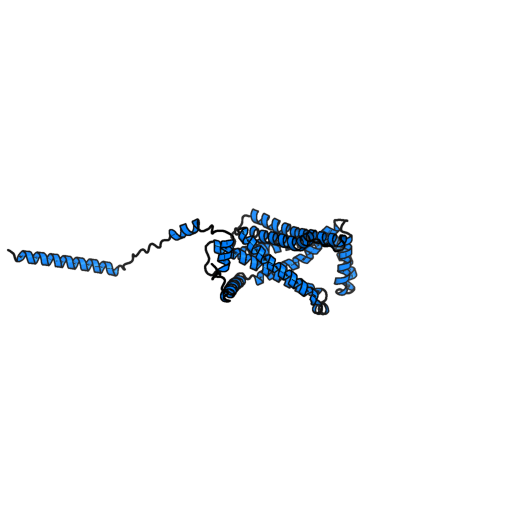6.829 1.00 84.31 287 LEU A O 1
ATOM 2244 N N . ALA A 1 288 ? -9.502 9.494 18.469 1.00 82.56 288 ALA A N 1
ATOM 2245 C CA . ALA A 1 288 ? -10.830 8.938 18.223 1.00 82.56 288 ALA A CA 1
ATOM 2246 C C . ALA A 1 288 ? -11.945 9.963 18.505 1.00 82.56 288 ALA A C 1
ATOM 2248 O O . ALA A 1 288 ? -12.948 9.986 17.791 1.00 82.56 288 ALA A O 1
ATOM 2249 N N . ASN A 1 289 ? -11.758 10.835 19.502 1.00 81.31 289 ASN A N 1
ATOM 2250 C CA . ASN A 1 289 ? -12.696 11.914 19.818 1.00 81.31 289 ASN A CA 1
ATOM 2251 C C . ASN A 1 289 ? -12.642 13.062 18.793 1.00 81.31 289 ASN A C 1
ATOM 2253 O O . ASN A 1 289 ? -13.685 13.617 18.454 1.00 81.31 289 ASN A O 1
ATOM 2257 N N . MET A 1 290 ? -11.459 13.399 18.262 1.00 80.88 290 MET A N 1
ATOM 2258 C CA . MET A 1 290 ? -11.296 14.420 17.211 1.00 80.88 290 MET A CA 1
ATOM 2259 C C . MET A 1 290 ? -11.980 14.043 15.896 1.00 80.88 290 MET A C 1
ATOM 2261 O O . MET A 1 290 ? -12.517 14.896 15.197 1.00 80.88 290 MET A O 1
ATOM 2265 N N . THR A 1 291 ? -11.964 12.758 15.559 1.00 75.31 291 THR A N 1
ATOM 2266 C CA . THR A 1 291 ? -12.535 12.221 14.318 1.00 75.31 291 THR A CA 1
ATOM 2267 C C . THR A 1 291 ? -14.054 12.031 14.385 1.00 75.31 291 THR A C 1
ATOM 2269 O O . THR A 1 291 ? -14.628 11.500 13.447 1.00 75.31 291 THR A O 1
ATOM 2272 N N . GLY A 1 292 ? -14.730 12.482 15.448 1.00 63.44 292 GLY A N 1
ATOM 2273 C CA . GLY A 1 292 ? -16.191 12.515 15.548 1.00 63.44 292 GLY A CA 1
ATOM 2274 C C . GLY A 1 292 ? -16.721 11.926 16.853 1.00 63.44 292 GLY A C 1
ATOM 2275 O O . GLY A 1 292 ? -16.157 10.985 17.417 1.00 63.44 292 GLY A O 1
ATOM 2276 N N . THR A 1 293 ? -17.843 12.479 17.318 1.00 53.19 293 THR A N 1
ATOM 2277 C CA . THR A 1 293 ? -18.472 12.119 18.591 1.00 53.19 293 THR A CA 1
ATOM 2278 C C . THR A 1 293 ? -18.857 10.640 18.658 1.00 53.19 293 THR A C 1
ATOM 2280 O O . THR A 1 293 ? -19.184 9.966 17.673 1.00 53.19 293 THR A O 1
ATOM 2283 N N . THR A 1 294 ? -18.779 10.125 19.878 1.00 48.38 294 THR A N 1
ATOM 2284 C CA . THR A 1 294 ? -19.131 8.781 20.323 1.00 48.38 294 THR A CA 1
ATOM 2285 C C . THR A 1 294 ? -20.583 8.420 19.985 1.00 48.38 294 THR A C 1
ATOM 2287 O O . THR A 1 294 ? -21.461 8.404 20.843 1.00 48.38 294 THR A O 1
ATOM 2290 N N . LEU A 1 295 ? -20.864 8.006 18.748 1.00 42.28 295 LEU A N 1
ATOM 2291 C CA . LEU A 1 295 ? -22.080 7.239 18.441 1.00 42.28 295 LEU A CA 1
ATOM 2292 C C . LEU A 1 295 ? -21.905 5.774 18.865 1.00 42.28 295 LEU A C 1
ATOM 2294 O O . LEU A 1 295 ? -21.770 4.851 18.071 1.00 42.28 295 LEU A O 1
ATOM 2298 N N . GLY A 1 296 ? -21.876 5.664 20.188 1.00 43.88 296 GLY A N 1
ATOM 2299 C CA . GLY A 1 296 ? -22.193 4.548 21.070 1.00 43.88 296 GLY A CA 1
ATOM 2300 C C . GLY A 1 296 ? -22.705 5.070 22.430 1.00 43.88 296 GLY A C 1
ATOM 2301 O O . GLY A 1 296 ? -23.076 4.275 23.289 1.00 43.88 296 GLY A O 1
ATOM 2302 N N . SER A 1 297 ? -22.768 6.400 22.629 1.00 44.16 297 SER A N 1
ATOM 2303 C CA . SER A 1 297 ? -23.195 7.029 23.882 1.00 44.16 297 SER A CA 1
ATOM 2304 C C . SER A 1 297 ? -24.684 6.833 24.193 1.00 44.16 297 SER A C 1
ATOM 2306 O O . SER A 1 297 ? -25.031 6.798 25.363 1.00 44.16 297 SER A O 1
ATOM 2308 N N . ASP A 1 298 ? -25.566 6.591 23.218 1.00 39.41 298 ASP A N 1
ATOM 2309 C CA . ASP A 1 298 ? -27.000 6.400 23.528 1.00 39.41 298 ASP A CA 1
ATOM 2310 C C . ASP A 1 298 ? -27.445 4.932 23.614 1.00 39.41 298 ASP A C 1
ATOM 2312 O O . ASP A 1 298 ? -28.408 4.611 24.317 1.00 39.41 298 ASP A O 1
ATOM 2316 N N . SER A 1 299 ? -26.735 4.004 22.966 1.00 41.06 299 SER A N 1
ATOM 2317 C CA . SER A 1 299 ? -27.074 2.574 22.993 1.00 41.06 299 SER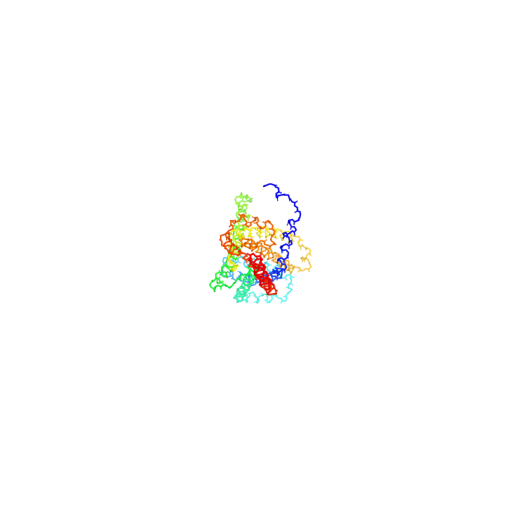 A CA 1
ATOM 2318 C C . SER A 1 299 ? -26.306 1.793 24.066 1.00 41.06 299 SER A C 1
ATOM 2320 O O . SER A 1 299 ? -26.889 0.903 24.686 1.00 41.06 299 SER A O 1
ATOM 2322 N N . ALA A 1 300 ? -25.052 2.147 24.376 1.00 43.50 300 ALA A N 1
ATOM 2323 C CA . ALA A 1 300 ? -24.276 1.464 25.418 1.00 43.50 300 ALA A CA 1
ATOM 2324 C C . ALA A 1 300 ? -24.584 1.983 26.836 1.00 43.50 300 ALA A C 1
ATOM 2326 O O . ALA A 1 300 ? -24.601 1.196 27.788 1.00 43.50 300 ALA A O 1
ATOM 2327 N N . ILE A 1 301 ? -24.915 3.274 26.992 1.00 41.03 301 ILE A N 1
ATOM 2328 C CA . ILE A 1 301 ? -25.323 3.834 28.293 1.00 41.03 301 ILE A CA 1
ATOM 2329 C C . ILE A 1 301 ? -26.675 3.249 28.734 1.00 41.03 301 ILE A C 1
ATOM 2331 O O . ILE A 1 301 ? -26.831 2.907 29.907 1.00 41.03 301 ILE A O 1
ATOM 2335 N N . LYS A 1 302 ? -27.617 2.988 27.810 1.00 35.28 302 LYS A N 1
ATOM 2336 C CA . LYS A 1 302 ? -28.891 2.318 28.146 1.00 35.28 302 LYS A CA 1
ATOM 2337 C C . LYS A 1 302 ? -28.727 0.863 28.592 1.00 35.28 302 LYS A C 1
ATOM 2339 O O . LYS A 1 302 ? -29.475 0.421 29.463 1.00 35.28 302 LYS A O 1
ATOM 2344 N N . VAL A 1 303 ? -27.754 0.123 28.054 1.00 44.06 303 VAL A N 1
ATOM 2345 C CA . VAL A 1 303 ? -27.511 -1.269 28.476 1.00 44.06 303 VAL A CA 1
ATOM 2346 C C . VAL A 1 303 ? -26.812 -1.316 29.837 1.00 44.06 303 VAL A C 1
ATOM 2348 O O . VAL A 1 303 ? -27.171 -2.141 30.677 1.00 44.06 303 VAL A O 1
ATOM 2351 N N . ARG A 1 304 ? -25.885 -0.389 30.121 1.00 40.72 304 ARG A N 1
ATOM 2352 C CA . ARG A 1 304 ? -25.153 -0.384 31.398 1.00 40.72 304 ARG A CA 1
ATOM 2353 C C . ARG A 1 304 ? -25.936 0.225 32.569 1.00 40.72 304 ARG A C 1
ATOM 2355 O O . ARG A 1 304 ? -25.746 -0.228 33.691 1.00 40.72 304 ARG A O 1
ATOM 2362 N N . HIS A 1 305 ? -26.865 1.161 32.339 1.00 40.84 305 HIS A N 1
ATOM 2363 C CA . HIS A 1 305 ? -27.718 1.696 33.418 1.00 40.84 305 HIS A CA 1
ATOM 2364 C C . HIS A 1 305 ? -28.860 0.757 33.845 1.00 40.84 305 HIS A C 1
ATOM 2366 O O . HIS A 1 305 ? -29.361 0.879 34.961 1.00 40.84 305 HIS A O 1
ATOM 2372 N N . LYS A 1 306 ? -29.256 -0.224 33.016 1.00 37.88 306 LYS A N 1
ATOM 2373 C CA . LYS A 1 306 ? -30.224 -1.260 33.432 1.00 37.88 306 LYS A CA 1
ATOM 2374 C C . LYS A 1 306 ? -29.602 -2.406 34.230 1.00 37.88 306 LYS A C 1
ATOM 2376 O O . LYS A 1 306 ? -30.335 -3.153 34.873 1.00 37.88 306 LYS A O 1
ATOM 2381 N N . ALA A 1 307 ? -28.275 -2.502 34.262 1.00 42.72 307 ALA A N 1
ATOM 2382 C CA . ALA A 1 307 ? -27.546 -3.362 35.185 1.00 42.72 307 ALA A CA 1
ATOM 2383 C C . ALA A 1 307 ? -27.170 -2.590 36.461 1.00 42.72 307 ALA A C 1
ATOM 2385 O O . ALA A 1 307 ? -26.035 -2.644 36.928 1.00 42.72 307 ALA A O 1
ATOM 2386 N N . ALA A 1 308 ? -28.135 -1.879 37.056 1.00 40.88 308 ALA A N 1
ATOM 2387 C CA . ALA A 1 308 ? -28.067 -1.617 38.483 1.00 40.88 308 ALA A CA 1
ATOM 2388 C C . ALA A 1 308 ? -28.040 -2.990 39.156 1.00 40.88 308 ALA A C 1
ATOM 2390 O O . ALA A 1 308 ? -29.028 -3.728 39.128 1.00 40.88 308 ALA A O 1
ATOM 2391 N N . ILE A 1 309 ? -26.874 -3.359 39.684 1.00 46.97 309 ILE A N 1
ATOM 2392 C CA . ILE A 1 309 ? -26.699 -4.522 40.542 1.00 46.97 309 ILE A CA 1
ATOM 2393 C C . ILE A 1 309 ? -27.724 -4.360 41.660 1.00 46.97 309 ILE A C 1
ATOM 2395 O O . ILE A 1 309 ? -27.534 -3.607 42.612 1.00 46.97 309 ILE A O 1
ATOM 2399 N N . ARG A 1 310 ? -28.857 -5.050 41.529 1.00 37.91 310 ARG A N 1
ATOM 2400 C CA . ARG A 1 310 ? -29.783 -5.250 42.627 1.00 37.91 310 ARG A CA 1
ATOM 2401 C C . ARG A 1 310 ? -29.028 -6.198 43.547 1.00 37.91 310 ARG A C 1
ATOM 2403 O O . ARG A 1 310 ? -29.077 -7.410 43.342 1.00 37.91 310 ARG A O 1
ATOM 2410 N N . ILE A 1 311 ? -28.256 -5.649 44.489 1.00 46.56 311 ILE A N 1
ATOM 2411 C CA . ILE A 1 311 ? -27.679 -6.424 45.586 1.00 46.56 311 ILE A CA 1
ATOM 2412 C C . ILE A 1 311 ? -28.883 -7.008 46.313 1.00 46.56 311 ILE A C 1
ATOM 2414 O O . ILE A 1 311 ? -29.516 -6.375 47.155 1.00 46.56 311 ILE A O 1
ATOM 2418 N N . ARG A 1 312 ? -29.260 -8.223 45.927 1.00 40.00 312 ARG A N 1
ATOM 2419 C CA . ARG A 1 312 ? -30.191 -9.032 46.680 1.00 40.00 312 ARG A CA 1
ATOM 2420 C C . ARG A 1 312 ? -29.396 -9.490 47.893 1.00 40.00 312 ARG A C 1
ATOM 2422 O O . ARG A 1 312 ? -28.767 -10.544 47.873 1.00 40.00 312 ARG A O 1
ATOM 2429 N N . VAL A 1 313 ? -29.407 -8.672 48.945 1.00 49.94 313 VAL A N 1
ATOM 2430 C CA . VAL A 1 313 ? -29.101 -9.134 50.298 1.00 49.94 313 VAL A CA 1
ATOM 2431 C C . VAL A 1 313 ? -30.207 -10.123 50.659 1.00 49.94 313 VAL A C 1
ATOM 2433 O O . VAL A 1 313 ? -31.225 -9.782 51.245 1.00 49.94 313 VAL A O 1
ATOM 2436 N N . SER A 1 314 ? -30.064 -11.365 50.210 1.00 46.47 314 SER A N 1
ATOM 2437 C CA . SER A 1 314 ? -30.851 -12.475 50.720 1.00 46.47 314 SER A CA 1
ATOM 2438 C C . SER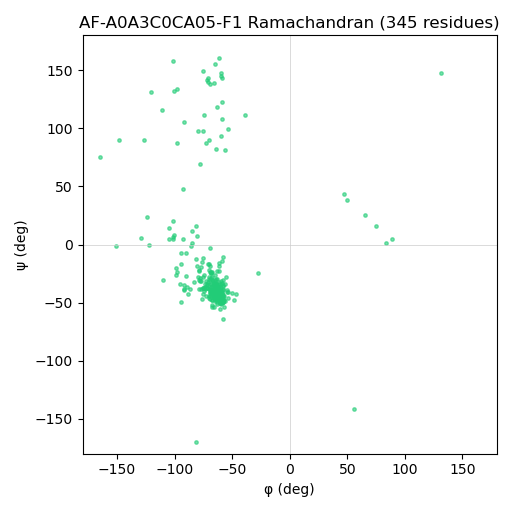 A 1 314 ? -30.010 -13.735 50.653 1.00 46.47 314 SER A C 1
ATOM 2440 O O . SER A 1 314 ? -30.007 -14.447 49.651 1.00 46.47 314 SER A O 1
ATOM 2442 N N . ARG A 1 315 ? -29.293 -13.982 51.742 1.00 40.41 315 ARG A N 1
ATOM 2443 C CA . ARG A 1 315 ? -29.048 -15.312 52.300 1.00 40.41 315 ARG A CA 1
ATOM 2444 C C . ARG A 1 315 ? -28.520 -15.100 53.713 1.00 40.41 315 ARG A C 1
ATOM 2446 O O . ARG A 1 315 ? -27.337 -15.231 53.987 1.00 40.41 315 ARG A O 1
ATOM 2453 N N . THR A 1 316 ? -29.424 -14.751 54.625 1.00 41.56 316 THR A N 1
ATOM 2454 C CA . THR A 1 316 ? -29.244 -15.173 56.014 1.00 41.56 316 THR A CA 1
ATOM 2455 C C . THR A 1 316 ? -29.190 -16.705 55.979 1.00 41.56 316 THR A C 1
ATOM 2457 O O . THR A 1 316 ? -30.110 -17.314 55.422 1.00 41.56 316 THR A O 1
ATOM 2460 N N . PRO A 1 317 ? -28.123 -17.347 56.479 1.00 43.50 317 PRO A N 1
ATOM 2461 C CA . PRO A 1 317 ? -28.045 -18.797 56.480 1.00 43.50 317 PRO A CA 1
ATOM 2462 C C . PRO A 1 317 ? -29.214 -19.394 57.290 1.00 43.50 317 PRO A C 1
ATOM 2464 O O . PRO A 1 317 ? -29.629 -18.802 58.294 1.00 43.50 317 PRO A O 1
ATOM 2467 N N . PRO A 1 318 ? -29.758 -20.559 56.886 1.00 45.97 318 PRO A N 1
ATOM 2468 C CA . PRO A 1 318 ? -30.910 -21.176 57.551 1.00 45.97 318 PRO A CA 1
ATOM 2469 C C . PRO A 1 318 ? -30.685 -21.487 59.043 1.00 45.97 318 PRO A C 1
ATOM 2471 O O . PRO A 1 318 ? -31.653 -21.665 59.779 1.00 45.97 318 PRO A O 1
ATOM 2474 N N . SER A 1 319 ? -29.438 -21.460 59.525 1.00 41.81 319 SER A N 1
ATOM 2475 C CA . SER A 1 319 ? -29.082 -21.645 60.936 1.00 41.81 319 SER A CA 1
ATOM 2476 C C . SER A 1 319 ? -29.463 -20.475 61.858 1.00 41.81 319 SER A C 1
ATOM 2478 O O . SER A 1 319 ? -29.539 -20.668 63.069 1.00 41.81 319 SER A O 1
ATOM 2480 N N . LEU A 1 320 ? -29.754 -19.277 61.328 1.00 45.38 320 LEU A N 1
ATOM 2481 C CA . LEU A 1 320 ? -30.118 -18.106 62.147 1.00 45.38 320 LEU A CA 1
ATOM 2482 C C . LEU A 1 320 ? -31.631 -17.844 62.237 1.00 45.38 320 LEU A C 1
ATOM 2484 O O . LEU A 1 320 ? -32.073 -17.215 63.200 1.00 45.38 320 LEU A O 1
ATOM 2488 N N . LYS A 1 321 ? -32.443 -18.376 61.308 1.00 42.91 321 LYS A N 1
ATOM 2489 C CA . LYS A 1 321 ? -33.917 -18.273 61.377 1.00 42.91 321 LYS A CA 1
ATOM 2490 C C . LYS A 1 321 ? -34.517 -19.151 62.478 1.00 42.91 321 LYS A C 1
ATOM 2492 O O . LYS A 1 321 ? -35.426 -18.717 63.172 1.00 42.91 321 LYS A O 1
ATOM 2497 N N . GLN A 1 322 ? -33.979 -20.350 62.709 1.00 45.38 322 GLN A N 1
ATOM 2498 C CA . GLN A 1 322 ? -34.471 -21.207 63.798 1.00 45.38 322 GLN A CA 1
ATOM 2499 C C . GLN A 1 322 ? -34.118 -20.670 65.191 1.00 45.38 322 GLN A C 1
ATOM 2501 O O . GLN A 1 322 ? -34.866 -20.908 66.139 1.00 45.38 322 GLN A O 1
ATOM 2506 N N . LYS A 1 323 ? -33.015 -19.919 65.326 1.00 46.53 323 LYS A N 1
ATOM 2507 C CA . LYS A 1 323 ? -32.616 -19.338 66.614 1.00 46.53 323 LYS A CA 1
ATOM 2508 C C . LYS A 1 323 ? -33.498 -18.145 66.995 1.00 46.53 323 LYS A C 1
ATOM 2510 O O . LYS A 1 323 ? -33.935 -18.075 68.134 1.00 46.53 323 LYS A O 1
ATOM 2515 N N . THR A 1 324 ? -33.851 -17.290 66.032 1.00 49.59 324 THR A N 1
ATOM 2516 C CA . THR A 1 324 ? -34.734 -16.128 66.255 1.00 49.59 324 THR A CA 1
ATOM 2517 C C . THR A 1 324 ? -36.194 -16.521 66.493 1.00 49.59 324 THR A C 1
ATOM 2519 O O . THR A 1 324 ? -36.827 -15.956 67.380 1.00 49.59 324 THR A O 1
ATOM 2522 N N . THR A 1 325 ? -36.723 -17.543 65.807 1.00 50.00 325 THR A N 1
ATOM 2523 C CA . THR A 1 325 ? -38.090 -18.032 66.080 1.00 50.00 325 THR A CA 1
ATOM 2524 C C . THR A 1 325 ? -38.203 -18.734 67.441 1.00 50.00 325 THR A C 1
ATOM 2526 O O . THR A 1 325 ? -39.190 -18.521 68.138 1.00 50.00 325 THR A O 1
ATOM 2529 N N . LYS A 1 326 ? -37.187 -19.503 67.876 1.00 51.41 326 LYS A N 1
ATOM 2530 C CA . LYS A 1 326 ? -37.181 -20.119 69.221 1.00 51.41 326 LYS A CA 1
ATOM 2531 C C . LYS A 1 326 ? -36.931 -19.115 70.354 1.00 51.41 326 LYS A C 1
ATOM 2533 O O . LYS A 1 326 ? -37.439 -19.320 71.454 1.00 51.41 326 LYS A O 1
ATOM 2538 N N . GLN A 1 327 ? -36.165 -18.044 70.118 1.00 51.31 327 GLN A N 1
ATOM 2539 C CA . GLN A 1 327 ? -35.957 -16.999 71.130 1.00 51.31 327 GLN A CA 1
ATOM 2540 C C . GLN A 1 327 ? -37.229 -16.181 71.366 1.00 51.31 327 GLN A C 1
ATOM 2542 O O . GLN A 1 327 ? -37.632 -16.045 72.522 1.00 51.31 327 GLN A O 1
ATOM 2547 N N . ASN A 1 328 ? -37.912 -15.753 70.296 1.00 49.94 328 ASN A N 1
ATOM 2548 C CA . ASN A 1 328 ? -39.145 -14.967 70.411 1.00 49.94 328 ASN A CA 1
ATOM 2549 C C . ASN A 1 328 ? -40.295 -15.759 71.055 1.00 49.94 328 ASN A C 1
ATOM 2551 O O . ASN A 1 328 ? -40.998 -15.210 71.899 1.00 49.94 328 ASN A O 1
ATOM 2555 N N . SER A 1 329 ? -40.437 -17.063 70.771 1.00 54.12 329 SER A N 1
ATOM 2556 C CA . SER A 1 329 ? -41.458 -17.891 71.435 1.00 54.12 329 SER A CA 1
ATOM 2557 C C . SER A 1 329 ? -41.173 -18.116 72.930 1.00 54.12 329 SER A C 1
ATOM 2559 O O . SER A 1 329 ? -42.099 -18.294 73.720 1.00 54.12 329 SER A O 1
ATOM 2561 N N . SER A 1 330 ? -39.898 -18.102 73.348 1.00 55.16 330 SER A N 1
ATOM 2562 C CA . SER A 1 330 ? -39.528 -18.217 74.769 1.00 55.16 330 SER A CA 1
ATOM 2563 C C . SER A 1 330 ? -39.719 -16.904 75.543 1.00 55.16 330 SER A C 1
ATOM 2565 O O . SER A 1 330 ? -40.054 -16.937 76.728 1.00 55.16 330 SER A O 1
ATOM 2567 N N . GLU A 1 331 ? -39.555 -15.751 74.884 1.00 55.62 331 GLU A N 1
ATOM 2568 C CA . GLU A 1 331 ? -39.815 -14.434 75.479 1.00 55.62 331 GLU A CA 1
ATOM 2569 C C . GLU A 1 331 ? -41.312 -14.130 75.599 1.00 55.62 331 GLU A C 1
ATOM 2571 O O . GLU A 1 331 ? -41.732 -13.595 76.625 1.00 55.62 331 GLU A O 1
ATOM 2576 N N . GLU A 1 332 ? -42.138 -14.530 74.625 1.00 56.81 332 GLU A N 1
ATOM 2577 C CA . GLU A 1 332 ? -43.601 -14.415 74.729 1.00 56.81 332 GLU A CA 1
ATOM 2578 C C . GLU A 1 332 ? -44.180 -15.326 75.819 1.00 56.81 332 GLU A C 1
ATOM 2580 O O . GLU A 1 332 ? -45.018 -14.882 76.604 1.00 56.81 332 GLU A O 1
ATOM 2585 N N . SER A 1 333 ? -43.674 -16.558 75.962 1.00 56.50 333 SER A N 1
ATOM 2586 C CA . SER A 1 333 ? -44.071 -17.460 77.055 1.00 56.50 333 SER A CA 1
ATOM 2587 C C . SER A 1 333 ? -43.673 -16.916 78.438 1.00 56.50 333 SER A C 1
ATOM 2589 O O . SER A 1 333 ? -44.464 -16.985 79.384 1.00 56.50 333 SER A O 1
ATOM 2591 N N . LYS A 1 334 ? -42.488 -16.297 78.566 1.00 56.25 334 LYS A N 1
ATOM 2592 C CA . LYS A 1 334 ? -42.064 -15.642 79.816 1.00 56.25 334 LYS A CA 1
ATOM 2593 C C . LYS A 1 334 ? -42.874 -14.381 80.123 1.00 56.25 334 LYS A C 1
ATOM 2595 O O . LYS A 1 334 ? -43.225 -14.181 81.283 1.00 56.25 334 LYS A O 1
ATOM 2600 N N . LYS A 1 335 ? -43.218 -13.558 79.124 1.00 56.41 335 LYS A N 1
ATOM 2601 C CA . LYS A 1 335 ? -44.080 -12.381 79.330 1.00 56.41 335 LYS A CA 1
ATOM 2602 C C . LYS A 1 335 ? -45.498 -12.785 79.740 1.00 56.41 335 LYS A C 1
ATOM 2604 O O . LYS A 1 335 ? -45.982 -12.262 80.737 1.00 56.41 335 LYS A O 1
ATOM 2609 N N . ALA A 1 336 ? -46.105 -13.779 79.087 1.00 55.97 336 ALA A N 1
ATOM 2610 C CA . ALA A 1 336 ? -47.434 -14.284 79.451 1.00 55.97 336 ALA A CA 1
ATOM 2611 C C . ALA A 1 336 ? -47.485 -14.882 80.875 1.00 55.97 336 ALA A C 1
ATOM 2613 O O . ALA A 1 336 ? -48.458 -14.683 81.604 1.00 55.97 336 ALA A O 1
ATOM 2614 N N . GLY A 1 337 ? -46.415 -15.558 81.314 1.00 55.91 337 GLY A N 1
ATOM 2615 C CA . GLY A 1 337 ? -46.304 -16.083 82.680 1.00 55.91 337 GLY A CA 1
ATOM 2616 C C . GLY A 1 337 ? -46.126 -15.011 83.766 1.00 55.91 337 GLY A C 1
ATOM 2617 O O . GLY A 1 337 ? -46.571 -15.208 84.897 1.00 55.91 337 GLY A O 1
ATOM 2618 N N . VAL A 1 338 ? -45.509 -13.868 83.444 1.00 55.69 338 VAL A N 1
ATOM 2619 C CA . VAL A 1 338 ? -45.325 -12.747 84.387 1.00 55.69 338 VAL A CA 1
ATOM 2620 C C . VAL A 1 338 ? -46.605 -11.919 84.524 1.00 55.69 338 VAL A C 1
ATOM 2622 O O . VAL A 1 338 ? -46.965 -11.554 85.643 1.00 55.69 338 VAL A O 1
ATOM 2625 N N . THR A 1 339 ? -47.353 -11.701 83.437 1.00 54.09 339 THR A N 1
ATOM 2626 C CA . THR A 1 339 ? -48.648 -10.997 83.490 1.00 54.09 339 THR A CA 1
ATOM 2627 C C . THR A 1 339 ? -49.681 -11.771 84.317 1.00 54.09 339 THR A C 1
ATOM 2629 O O . THR A 1 339 ? -50.424 -11.172 85.089 1.00 54.09 339 THR A O 1
ATOM 2632 N N . ASN A 1 340 ? -49.669 -13.108 84.255 1.00 49.38 340 ASN A N 1
ATOM 2633 C CA . ASN A 1 340 ? -50.592 -13.938 85.035 1.00 49.38 340 ASN A CA 1
ATOM 2634 C C . ASN A 1 340 ? -50.227 -14.012 86.537 1.00 49.38 340 ASN A C 1
ATOM 2636 O O . ASN A 1 340 ? -51.100 -14.180 87.381 1.00 49.38 340 ASN A O 1
ATOM 2640 N N . ARG A 1 341 ? -48.948 -13.825 86.911 1.00 51.28 341 ARG A N 1
ATOM 2641 C CA . ARG A 1 341 ? -48.525 -13.754 88.328 1.00 51.28 341 ARG A CA 1
ATOM 2642 C C . ARG A 1 341 ? -48.806 -12.405 88.995 1.00 51.28 341 ARG A C 1
ATOM 2644 O O . ARG A 1 341 ? -48.885 -12.362 90.219 1.00 51.28 341 ARG A O 1
ATOM 2651 N N . LEU A 1 342 ? -48.957 -11.326 88.226 1.00 51.47 342 LEU A N 1
ATOM 2652 C CA . LEU A 1 342 ? -49.339 -10.016 88.767 1.00 51.47 342 LEU A CA 1
ATOM 2653 C C . LEU A 1 342 ? -50.846 -9.931 89.059 1.00 51.47 342 LEU A C 1
ATOM 2655 O O . LEU A 1 342 ? -51.225 -9.303 90.042 1.00 51.47 342 LEU A O 1
ATOM 2659 N N . ASN A 1 343 ? -51.686 -10.649 88.305 1.00 48.34 343 ASN A N 1
ATOM 2660 C CA . ASN A 1 343 ? -53.140 -10.679 88.525 1.00 48.34 343 ASN A CA 1
ATOM 2661 C C . ASN A 1 343 ? -53.591 -11.544 89.721 1.00 48.34 343 ASN A C 1
ATOM 2663 O O . ASN A 1 343 ? -54.713 -11.399 90.188 1.00 48.34 343 ASN A O 1
ATOM 2667 N N . ILE A 1 344 ? -52.727 -12.420 90.250 1.00 52.53 344 ILE A N 1
ATOM 2668 C CA . ILE A 1 344 ? -53.032 -13.283 91.414 1.00 52.53 344 ILE A CA 1
ATOM 2669 C C . ILE A 1 344 ? -52.657 -12.602 92.750 1.00 52.53 344 ILE A C 1
ATOM 2671 O O . ILE A 1 344 ? -52.989 -13.101 93.817 1.00 52.53 344 ILE A O 1
ATOM 2675 N N . LYS A 1 345 ? -51.992 -11.437 92.726 1.00 48.19 345 LYS A N 1
ATOM 2676 C CA . LYS A 1 345 ? -51.628 -10.673 93.938 1.00 48.19 345 LYS A CA 1
ATOM 2677 C C . LYS A 1 345 ? -52.533 -9.466 94.231 1.00 48.19 345 LYS A C 1
ATOM 2679 O O . LYS A 1 345 ? -52.218 -8.704 95.140 1.00 48.19 345 LYS A O 1
ATOM 2684 N N . GLN A 1 346 ? -53.624 -9.280 93.485 1.00 51.16 346 GLN A N 1
ATOM 2685 C CA . GLN A 1 346 ? -54.589 -8.190 93.699 1.00 51.16 346 GLN A CA 1
ATOM 2686 C C . GLN A 1 346 ? -56.039 -8.659 93.916 1.00 51.16 346 GLN A C 1
ATOM 2688 O O . GLN A 1 346 ? -56.958 -7.870 93.721 1.00 51.16 346 GLN A O 1
ATOM 2693 N N . ASN A 1 347 ? -56.244 -9.902 94.362 1.00 44.16 347 ASN A N 1
ATOM 2694 C CA . ASN A 1 347 ? -57.526 -10.364 94.904 1.00 44.16 347 ASN A CA 1
ATOM 2695 C C . ASN A 1 347 ? -57.329 -10.986 96.282 1.00 44.16 347 ASN A C 1
ATOM 2697 O O . ASN A 1 347 ? -56.401 -11.821 96.400 1.00 44.16 347 ASN A O 1
#

Mean predicted aligned error: 14.41 Å

pLDDT: mean 74.83, std 17.57, range [35.28, 97.69]

Foldseek 3Di:
DPVVPPDDVVQVVLQVVLLVVLCVVLVLLVLLLVLLVLVLQLPQLVVLLVVLVLVVDPVNVVVNVVVVVVCCVQPDVVPPDPCPVVVVVCVVCSNVCSVVSPVSNVVSLLVSLVSLLVSLQSLLVADDDDPVLVVVSSVCCVCLVVVLVVVLVVQQVVLVVVCVVVVNPRDPVSVCSNPPVNLVSQLVVQLCSLQSRHNDHADSLLSSVLSNQLSVVVVVLVVVLVVCVVPVVPVCVPQNPVSVSVSSSVSSSVSSSSSSSSSNLSSLLVCVLCVPCVSPRVVSNVSSVVSDDRPVVPVVVVVVVVPPPPPPPDDPDPVVVVVVVVVVVVVVVVVVVVVVVVVVVPD

Nearest PDB structures (foldseek):
  8xqr-assembly1_R  TM=1.555E-01  e=7.677E+00  Clostridium perfringens

Secondary structure (DSSP, 8-state):
--STT---THHHHHHHHHHHHHHHHTTHHHHHHHHHHHHHHHHHHHHHHHHHHHHHSGGGHHHHHHHHHHHHHHHGGGS-GGGHHHHHHHHHHHHHHHHHHHHHHHHHHHHHHHHHHHHHHHHTT--PPPHHHHHHHHHHHHHHHHHHHHHHHHHHHHHHHHHHHTTT---HHHHHHHHHHHHHHHHHHHHHHHHHSSSS---HHHHHHHHHHHHHHHHHHHHHHHHHHHTTHHHHHHHGGGGHHHHHHHHHHHHHHHHHHHHHHHHHHHHHHTT--TT--HHHHHHHHHT---TTTTHHHHHHHT-----------HHHHHHHHHHHHHHHHHHHHHHHHHTTS--